Protein AF-A0AAF1BRA1-F1 (afdb_monomer_lite)

pLDDT: mean 81.3, std 16.3, range [33.69, 98.0]

Structure (mmCIF, N/CA/C/O backbone):
data_AF-A0AAF1BRA1-F1
#
_entry.id   AF-A0AAF1BRA1-F1
#
loop_
_atom_site.group_PDB
_atom_site.id
_atom_site.type_symbol
_atom_site.label_atom_id
_atom_site.label_alt_id
_atom_site.label_comp_id
_atom_site.label_asym_id
_atom_site.label_entity_id
_atom_site.label_seq_id
_atom_site.pdbx_PDB_ins_code
_atom_site.Cartn_x
_atom_site.Cartn_y
_atom_site.Cartn_z
_atom_site.occupancy
_atom_site.B_iso_or_equiv
_atom_site.auth_seq_id
_atom_site.auth_comp_id
_atom_site.auth_asym_id
_atom_site.auth_atom_id
_atom_site.pdbx_PDB_model_num
ATOM 1 N N . MET A 1 1 ? 48.906 48.657 -43.708 1.00 44.72 1 MET A N 1
ATOM 2 C CA . MET A 1 1 ? 48.209 47.573 -44.428 1.00 44.72 1 MET A CA 1
ATOM 3 C C . MET A 1 1 ? 46.817 47.464 -43.839 1.00 44.72 1 MET A C 1
ATOM 5 O O . MET A 1 1 ? 46.708 47.234 -42.643 1.00 44.72 1 MET A O 1
ATOM 9 N N . SER A 1 2 ? 45.781 47.770 -44.616 1.00 52.72 2 SER A N 1
ATOM 10 C CA . SER A 1 2 ? 44.389 47.720 -44.160 1.00 52.72 2 SER A CA 1
ATOM 11 C C . SER A 1 2 ? 43.929 46.268 -44.070 1.00 52.72 2 SER A C 1
ATOM 13 O O . SER A 1 2 ? 43.957 45.555 -45.072 1.00 52.72 2 SER A O 1
ATOM 15 N N . LEU A 1 3 ? 43.531 45.837 -42.875 1.00 51.16 3 LEU A N 1
ATOM 16 C CA . LEU A 1 3 ? 42.869 44.550 -42.678 1.00 51.16 3 LEU A CA 1
ATOM 17 C C . LEU A 1 3 ? 41.468 44.595 -43.319 1.00 51.16 3 LEU A C 1
ATOM 19 O O . LEU A 1 3 ? 40.818 45.643 -43.261 1.00 51.16 3 LEU A O 1
ATOM 23 N N . PRO A 1 4 ? 41.004 43.501 -43.942 1.00 64.88 4 PRO A N 1
ATOM 24 C CA . PRO A 1 4 ? 39.674 43.444 -44.537 1.00 64.88 4 PRO A CA 1
ATOM 25 C C . PRO A 1 4 ? 38.588 43.585 -43.463 1.00 64.88 4 PRO A C 1
ATOM 27 O O . PRO A 1 4 ? 38.656 42.965 -42.405 1.00 64.88 4 PRO A O 1
ATOM 30 N N . THR A 1 5 ? 37.581 44.410 -43.748 1.00 78.25 5 THR A N 1
ATOM 31 C CA . THR A 1 5 ? 36.466 44.747 -42.846 1.00 78.25 5 THR A CA 1
ATOM 32 C C . THR A 1 5 ? 35.315 43.744 -42.886 1.00 78.25 5 THR A C 1
ATOM 34 O O . THR A 1 5 ? 34.401 43.846 -42.073 1.00 78.25 5 THR A O 1
ATOM 37 N N . HIS A 1 6 ? 35.346 42.775 -43.804 1.00 70.00 6 HIS A N 1
ATOM 38 C CA . HIS A 1 6 ? 34.315 41.752 -43.925 1.00 70.00 6 HIS A CA 1
ATOM 39 C C . HIS A 1 6 ? 34.948 40.385 -44.176 1.00 70.00 6 HIS A C 1
ATOM 41 O O . HIS A 1 6 ? 35.683 40.196 -45.146 1.00 70.00 6 HIS A O 1
ATOM 47 N N . ILE A 1 7 ? 34.644 39.436 -43.296 1.00 69.94 7 ILE A N 1
ATOM 48 C CA . ILE A 1 7 ? 34.850 38.008 -43.531 1.00 69.94 7 ILE A CA 1
ATOM 49 C C . ILE A 1 7 ? 33.523 37.518 -44.119 1.00 69.94 7 ILE A C 1
ATOM 51 O O . ILE A 1 7 ? 32.470 37.763 -43.532 1.00 69.94 7 ILE A O 1
ATOM 55 N N . GLY A 1 8 ? 33.552 36.967 -45.332 1.00 71.62 8 GLY A N 1
ATOM 56 C CA . GLY A 1 8 ? 32.364 36.376 -45.952 1.00 71.62 8 GLY A CA 1
ATOM 57 C C . GLY A 1 8 ? 32.016 35.040 -45.302 1.00 71.62 8 GLY A C 1
ATOM 58 O O . GLY A 1 8 ? 32.886 34.406 -44.701 1.00 71.62 8 GLY A O 1
ATOM 59 N N . ASP A 1 9 ? 30.763 34.610 -45.442 1.00 64.88 9 ASP A N 1
ATOM 60 C CA . ASP A 1 9 ? 30.364 33.273 -45.007 1.00 64.88 9 ASP A CA 1
ATOM 61 C C . ASP A 1 9 ? 31.198 32.212 -45.740 1.00 64.88 9 ASP A C 1
ATOM 63 O O . ASP A 1 9 ? 31.480 32.358 -46.939 1.00 64.88 9 ASP A O 1
ATOM 67 N N . PRO A 1 10 ? 31.642 31.159 -45.034 1.00 61.50 10 PRO A N 1
ATOM 68 C CA . PRO A 1 10 ? 32.522 30.173 -45.622 1.00 61.50 10 PRO A CA 1
ATOM 69 C C . PRO A 1 10 ? 31.793 29.437 -46.749 1.00 61.50 10 PRO A C 1
ATOM 71 O O . PRO A 1 10 ? 30.644 29.012 -46.616 1.00 61.50 10 PRO A O 1
ATOM 74 N N . SER A 1 11 ? 32.475 29.310 -47.886 1.00 61.88 11 SER A N 1
ATOM 75 C CA . SER A 1 11 ? 31.944 28.619 -49.059 1.00 61.88 11 SER A CA 1
ATOM 76 C C . SER A 1 11 ? 31.527 27.189 -48.689 1.00 61.88 11 SER A C 1
ATOM 78 O O . SER A 1 11 ? 32.274 26.507 -47.986 1.00 61.88 11 SER A O 1
ATOM 80 N N . PRO A 1 12 ? 30.409 26.658 -49.221 1.00 57.53 12 PRO A N 1
ATOM 81 C CA . PRO A 1 12 ? 30.054 25.244 -49.059 1.00 57.53 12 PRO A CA 1
ATOM 82 C C . PRO A 1 12 ? 31.082 24.290 -49.698 1.00 57.53 12 PRO A C 1
ATOM 84 O O . PRO A 1 12 ? 30.939 23.072 -49.615 1.00 57.53 12 PRO A O 1
ATOM 87 N N . HIS A 1 13 ? 32.097 24.820 -50.385 1.00 51.00 13 HIS A N 1
ATOM 88 C CA . HIS A 1 13 ? 33.220 24.077 -50.959 1.00 51.00 13 HIS A CA 1
ATOM 89 C C . HIS A 1 13 ? 34.546 24.372 -50.243 1.00 51.00 13 HIS A C 1
ATOM 91 O O . HIS A 1 13 ? 35.602 23.955 -50.719 1.00 51.00 13 HIS A O 1
ATOM 97 N N . ASP A 1 14 ? 34.512 25.091 -49.118 1.00 59.94 14 ASP A N 1
ATOM 98 C CA . ASP A 1 14 ? 35.687 25.336 -48.296 1.00 59.94 14 ASP A CA 1
ATOM 99 C C . ASP A 1 14 ? 36.074 24.039 -47.556 1.00 59.94 14 ASP A C 1
ATOM 101 O O . ASP A 1 14 ? 35.307 23.521 -46.739 1.00 59.94 14 ASP A O 1
ATOM 105 N N . PRO A 1 15 ? 37.266 23.479 -47.830 1.00 53.41 15 PRO A N 1
ATOM 106 C CA . PRO A 1 15 ? 37.721 22.230 -47.232 1.00 53.41 15 PRO A CA 1
ATOM 107 C C . PRO A 1 15 ? 37.961 22.297 -45.713 1.00 53.41 15 PRO A C 1
ATOM 109 O O . PRO A 1 15 ? 38.339 21.275 -45.130 1.00 53.41 15 PRO A O 1
ATOM 112 N N . LEU A 1 16 ? 37.817 23.474 -45.095 1.00 50.91 16 LEU A N 1
ATOM 113 C CA . LEU A 1 16 ? 37.925 23.706 -43.653 1.00 50.91 16 LEU A CA 1
ATOM 114 C C . LEU A 1 16 ? 36.564 23.812 -42.946 1.00 50.91 16 LEU A C 1
ATOM 116 O O . LEU A 1 16 ? 36.527 23.860 -41.716 1.00 50.91 16 LEU A O 1
ATOM 120 N N . VAL A 1 17 ? 35.450 23.804 -43.684 1.00 53.03 17 VAL A N 1
ATOM 121 C CA . VAL A 1 17 ? 34.106 23.789 -43.097 1.00 53.03 17 VAL A CA 1
ATOM 122 C C . VAL A 1 17 ? 33.806 22.382 -42.597 1.00 53.03 17 VAL A C 1
ATOM 124 O O . VAL A 1 17 ? 33.600 21.447 -43.371 1.00 53.03 17 VAL A O 1
ATOM 127 N N . LEU A 1 18 ? 33.802 22.228 -41.272 1.00 56.88 18 LEU A N 1
ATOM 128 C CA . LEU A 1 18 ? 33.317 21.030 -40.596 1.00 56.88 18 LEU A CA 1
ATOM 129 C C . LEU A 1 18 ? 31.822 20.884 -40.898 1.00 56.88 18 LEU A C 1
ATOM 131 O O . LEU A 1 18 ? 30.984 21.556 -40.299 1.00 56.88 18 LEU A O 1
ATOM 135 N N . LEU A 1 19 ? 31.503 20.034 -41.872 1.00 57.28 19 LEU A N 1
ATOM 136 C CA . LEU A 1 19 ? 30.129 19.693 -42.219 1.00 57.28 19 LEU A CA 1
ATOM 137 C C . LEU A 1 19 ? 29.408 19.087 -40.999 1.00 57.28 19 LEU A C 1
ATOM 139 O O . LEU A 1 19 ? 30.037 18.358 -40.222 1.00 57.28 19 LEU A O 1
ATOM 143 N N . PRO A 1 20 ? 28.099 19.350 -40.832 1.00 55.94 20 PRO A N 1
ATOM 144 C CA . PRO A 1 20 ? 27.300 18.715 -39.791 1.00 55.94 20 PRO A CA 1
ATOM 145 C C . PRO A 1 20 ? 27.381 17.187 -39.914 1.00 55.94 20 PRO A C 1
ATOM 147 O O . PRO A 1 20 ? 27.326 16.630 -41.013 1.00 55.94 20 PRO A O 1
ATOM 150 N N . LEU A 1 21 ? 27.562 16.517 -38.773 1.00 56.53 21 LEU A N 1
ATOM 151 C CA . LEU A 1 21 ? 27.815 15.078 -38.714 1.00 56.53 21 LEU A CA 1
ATOM 152 C C . LEU A 1 21 ? 26.589 14.280 -39.205 1.00 56.53 21 LEU A C 1
ATOM 154 O O . LEU A 1 21 ? 25.461 14.594 -38.822 1.00 56.53 21 LEU A O 1
ATOM 158 N N . PRO A 1 22 ? 26.781 13.241 -40.037 1.00 57.88 22 PRO A N 1
ATOM 159 C CA . PRO A 1 22 ? 25.684 12.418 -40.538 1.00 57.88 22 PRO A CA 1
ATOM 160 C C . PRO A 1 22 ? 25.124 11.479 -39.457 1.00 57.88 22 PRO A C 1
ATOM 162 O O . PRO A 1 22 ? 25.871 10.912 -38.665 1.00 57.88 22 PRO A O 1
ATOM 165 N N . ALA A 1 23 ? 23.808 11.233 -39.492 1.00 60.50 23 ALA A N 1
ATOM 166 C CA . ALA A 1 23 ? 23.092 10.329 -38.575 1.00 60.50 23 ALA A CA 1
ATOM 167 C C . ALA A 1 23 ? 23.488 8.840 -38.695 1.00 60.50 23 ALA A C 1
ATOM 169 O O . ALA A 1 23 ? 23.097 8.013 -37.876 1.00 60.50 23 ALA A O 1
ATOM 170 N N . LYS A 1 24 ? 24.238 8.476 -39.740 1.00 67.25 24 LYS A N 1
ATOM 171 C CA . LYS A 1 24 ? 24.786 7.134 -39.960 1.00 67.25 24 LYS A CA 1
ATOM 172 C C . LYS A 1 24 ? 26.300 7.243 -40.019 1.00 67.25 24 LYS A C 1
ATOM 174 O O . LYS A 1 24 ? 26.810 8.177 -40.640 1.00 67.25 24 LYS A O 1
ATOM 179 N N . LEU A 1 25 ? 27.001 6.284 -39.405 1.00 70.69 25 LEU A N 1
ATOM 180 C CA . LEU A 1 25 ? 28.460 6.270 -39.450 1.00 70.69 25 LEU A CA 1
ATOM 181 C C . LEU A 1 25 ? 28.934 6.296 -40.913 1.00 70.69 25 LEU A C 1
ATOM 183 O O . LEU A 1 25 ? 28.429 5.520 -41.732 1.00 70.69 25 LEU A O 1
ATOM 187 N N . PRO A 1 26 ? 29.885 7.179 -41.255 1.00 77.62 26 PRO A N 1
ATOM 188 C CA . PRO A 1 26 ? 30.475 7.191 -42.583 1.00 77.62 26 PRO A CA 1
ATOM 189 C C . PRO A 1 26 ? 31.221 5.870 -42.845 1.00 77.62 26 PRO A C 1
ATOM 191 O O . PRO A 1 26 ? 31.664 5.208 -41.899 1.00 77.62 26 PRO A O 1
ATOM 194 N N . PRO A 1 27 ? 31.376 5.474 -44.121 1.00 80.31 27 PRO A N 1
ATOM 195 C CA . PRO A 1 27 ? 32.107 4.266 -44.475 1.00 80.31 27 PRO A CA 1
ATOM 196 C C . PRO A 1 27 ? 33.555 4.332 -43.976 1.00 80.31 27 PRO A C 1
ATOM 198 O O . PRO A 1 27 ? 34.170 5.398 -43.919 1.00 80.31 27 PRO A O 1
ATOM 201 N N . SER A 1 28 ? 34.099 3.168 -43.621 1.00 83.94 28 SER A N 1
ATOM 202 C CA . SER A 1 28 ? 35.473 3.056 -43.136 1.00 83.94 28 SER A CA 1
ATOM 203 C C . SER A 1 28 ? 36.478 3.546 -44.191 1.00 83.94 28 SER A C 1
ATOM 205 O O . SER A 1 28 ? 36.365 3.149 -45.352 1.00 83.94 28 SER A O 1
ATOM 207 N N . PRO A 1 29 ? 37.494 4.347 -43.813 1.00 83.31 29 PRO A N 1
ATOM 208 C C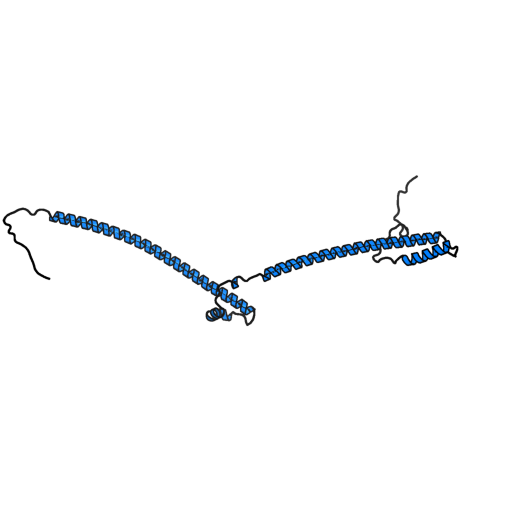A . PRO A 1 29 ? 38.571 4.755 -44.716 1.00 83.31 29 PRO A CA 1
ATOM 209 C C . PRO A 1 29 ? 39.640 3.664 -44.923 1.00 83.31 29 PRO A C 1
ATOM 211 O O . PRO A 1 29 ? 40.565 3.864 -45.705 1.00 83.31 29 PRO A O 1
ATOM 214 N N . LEU A 1 30 ? 39.540 2.509 -44.248 1.00 83.62 30 LEU A N 1
ATOM 215 C CA . LEU A 1 30 ? 40.496 1.395 -44.359 1.00 83.62 30 LEU A CA 1
ATOM 216 C C . LEU A 1 30 ? 40.790 0.911 -45.796 1.00 83.62 30 LEU A C 1
ATOM 218 O O . LEU A 1 30 ? 41.971 0.760 -46.106 1.00 83.62 30 LEU A O 1
ATOM 222 N N . PRO A 1 31 ? 39.801 0.690 -46.690 1.00 84.12 31 PRO A N 1
ATOM 223 C CA . PRO A 1 31 ? 40.090 0.287 -48.069 1.00 84.12 31 PRO A CA 1
ATOM 224 C C . PRO A 1 31 ? 40.902 1.349 -48.826 1.00 84.12 31 PRO A C 1
ATOM 226 O O . PRO A 1 31 ? 41.872 1.021 -49.497 1.00 84.12 31 PRO A O 1
ATOM 229 N N . GLN A 1 32 ? 40.586 2.632 -48.626 1.00 84.31 32 GLN A N 1
ATOM 230 C CA . GLN A 1 32 ? 41.311 3.742 -49.255 1.00 84.31 32 GLN A CA 1
ATOM 231 C C . GLN A 1 32 ? 42.747 3.867 -48.729 1.00 84.31 32 GLN A C 1
ATOM 233 O O . GLN A 1 32 ? 43.638 4.306 -49.449 1.00 84.31 32 GLN A O 1
ATOM 238 N N . LEU A 1 33 ? 42.980 3.484 -47.472 1.00 86.25 33 LEU A N 1
ATOM 239 C CA . LEU A 1 33 ? 44.306 3.485 -46.860 1.00 86.25 33 LEU A CA 1
ATOM 240 C C . LEU A 1 33 ? 45.194 2.374 -47.432 1.00 86.25 33 LEU A C 1
ATOM 242 O O . LEU A 1 33 ? 46.382 2.607 -47.635 1.00 86.25 33 LEU A O 1
ATOM 246 N N . HIS A 1 34 ? 44.621 1.203 -47.722 1.00 86.69 34 HIS A N 1
ATOM 247 C CA . HIS A 1 34 ? 45.323 0.098 -48.376 1.00 86.69 34 HIS A CA 1
ATOM 248 C C . HIS A 1 34 ? 45.719 0.444 -49.821 1.00 86.69 34 HIS A C 1
ATOM 250 O O . HIS A 1 34 ? 46.842 0.183 -50.246 1.00 86.69 34 HIS A O 1
ATOM 256 N N . ASP A 1 35 ? 44.827 1.092 -50.568 1.00 86.81 35 ASP A N 1
ATOM 257 C CA . ASP A 1 35 ? 45.133 1.537 -51.931 1.00 86.81 35 ASP A CA 1
ATOM 258 C C . ASP A 1 35 ? 46.197 2.644 -51.936 1.00 86.81 35 ASP A C 1
ATOM 260 O O . ASP A 1 35 ? 47.099 2.654 -52.775 1.00 86.81 35 ASP A O 1
ATOM 264 N N . LEU A 1 36 ? 46.137 3.550 -50.957 1.00 88.31 36 LEU A N 1
ATOM 265 C CA . LEU A 1 36 ? 47.114 4.621 -50.784 1.00 88.31 36 LEU A CA 1
ATOM 266 C C . LEU A 1 36 ? 48.489 4.093 -50.354 1.00 88.31 36 LEU A C 1
ATOM 268 O O . LEU A 1 36 ? 49.507 4.602 -50.822 1.00 88.31 36 LEU A O 1
ATOM 272 N N . SER A 1 37 ? 48.542 3.080 -49.484 1.00 89.50 37 SER A N 1
ATOM 273 C CA . SER A 1 37 ? 49.806 2.454 -49.085 1.00 89.50 37 SER A CA 1
ATOM 274 C C . SER A 1 37 ? 50.455 1.721 -50.258 1.00 89.50 37 SER A C 1
ATOM 276 O O . SER A 1 37 ? 51.656 1.885 -50.460 1.00 89.50 37 SER A O 1
ATOM 278 N N . ALA A 1 38 ? 49.667 1.018 -51.079 1.00 89.19 38 ALA A N 1
ATOM 279 C CA . ALA A 1 38 ? 50.136 0.383 -52.309 1.00 89.19 38 ALA A CA 1
ATOM 280 C C . ALA A 1 38 ? 50.696 1.410 -53.316 1.00 89.19 38 ALA A C 1
ATOM 282 O O . ALA A 1 38 ? 51.782 1.217 -53.868 1.00 89.19 38 ALA A O 1
ATOM 283 N N . GLN A 1 39 ? 50.006 2.541 -53.506 1.00 88.50 39 GLN A N 1
ATOM 284 C CA . GLN A 1 39 ? 50.457 3.633 -54.382 1.00 88.50 39 GLN A CA 1
ATOM 285 C C . GLN A 1 39 ? 51.730 4.321 -53.860 1.00 88.50 39 GLN A C 1
ATOM 287 O O . GLN A 1 39 ? 52.625 4.624 -54.647 1.00 88.50 39 GLN A O 1
ATOM 292 N N . LEU A 1 40 ? 51.857 4.513 -52.541 1.00 87.62 40 LEU A N 1
ATOM 293 C CA . LEU A 1 40 ? 53.086 5.004 -51.902 1.00 87.62 40 LEU A CA 1
ATOM 294 C C . LEU A 1 40 ? 54.261 4.047 -52.122 1.00 87.62 40 LEU A C 1
ATOM 296 O O . LEU A 1 40 ? 55.355 4.494 -52.463 1.00 87.62 40 LEU A O 1
ATOM 300 N N . THR A 1 41 ? 54.048 2.740 -51.948 1.00 91.25 41 THR A N 1
ATOM 301 C CA . THR A 1 41 ? 55.099 1.737 -52.165 1.00 91.25 41 THR A CA 1
ATOM 302 C C . THR A 1 41 ? 55.530 1.660 -53.626 1.00 91.25 41 THR A C 1
ATOM 304 O O . THR A 1 41 ? 56.728 1.583 -53.886 1.00 91.25 41 THR A O 1
ATOM 307 N N . ALA A 1 42 ? 54.594 1.771 -54.574 1.00 88.12 42 ALA A N 1
ATOM 308 C CA . ALA A 1 42 ? 54.899 1.822 -56.005 1.00 88.12 42 ALA A CA 1
ATOM 309 C C . ALA A 1 42 ? 55.715 3.078 -56.367 1.00 88.12 42 ALA A C 1
ATOM 311 O O . ALA A 1 42 ? 56.724 2.985 -57.064 1.00 88.12 42 ALA A O 1
ATOM 312 N N . HIS A 1 43 ? 55.349 4.240 -55.812 1.00 86.38 43 HIS A N 1
ATOM 313 C CA . HIS A 1 43 ? 56.083 5.493 -56.017 1.00 86.38 43 HIS A CA 1
ATOM 314 C C . HIS A 1 43 ? 57.499 5.456 -55.411 1.00 86.38 43 HIS A C 1
ATOM 316 O O . HIS A 1 43 ? 58.426 6.044 -55.964 1.00 86.38 43 HIS A O 1
ATOM 322 N N . LEU A 1 44 ? 57.690 4.776 -54.275 1.00 88.81 44 LEU A N 1
ATOM 323 C CA . LEU A 1 44 ? 59.009 4.568 -53.660 1.00 88.81 44 LEU A CA 1
ATOM 324 C C . LEU A 1 44 ? 59.864 3.545 -54.432 1.00 88.81 44 LEU A C 1
ATOM 326 O O . LEU A 1 44 ? 61.090 3.614 -54.376 1.00 88.81 44 LEU A O 1
ATOM 330 N N . GLY A 1 45 ? 59.228 2.617 -55.154 1.00 88.44 45 GLY A N 1
ATOM 331 C CA . GLY A 1 45 ? 59.868 1.598 -55.992 1.00 88.44 45 GLY A CA 1
ATOM 332 C C . GLY A 1 45 ? 60.193 2.033 -57.427 1.00 88.44 45 GLY A C 1
ATOM 333 O O . GLY A 1 45 ? 60.695 1.212 -58.189 1.00 88.44 45 GLY A O 1
ATOM 334 N N . ASN A 1 46 ? 59.936 3.296 -57.801 1.00 79.56 46 ASN A N 1
ATOM 335 C CA . ASN A 1 46 ? 60.013 3.817 -59.180 1.00 79.56 46 ASN A CA 1
ATOM 336 C C . ASN A 1 46 ? 59.098 3.088 -60.192 1.00 79.56 46 ASN A C 1
ATOM 338 O O . ASN A 1 46 ? 59.375 3.084 -61.393 1.00 79.56 46 ASN A O 1
ATOM 342 N N . GLU A 1 47 ? 58.007 2.480 -59.729 1.00 82.56 47 GLU A N 1
ATOM 343 C CA . GLU A 1 47 ? 56.942 1.961 -60.594 1.00 82.56 47 GLU A CA 1
ATOM 344 C C . GLU A 1 47 ? 56.014 3.101 -61.059 1.00 82.56 47 GLU A C 1
ATOM 346 O O . GLU A 1 47 ? 56.020 4.176 -60.451 1.00 82.56 47 GLU A O 1
ATOM 351 N N . PRO A 1 48 ? 55.217 2.927 -62.137 1.00 77.31 48 PRO A N 1
ATOM 352 C CA . PRO A 1 48 ? 54.275 3.955 -62.579 1.00 77.31 48 PRO A CA 1
ATOM 353 C C . PRO A 1 48 ? 53.233 4.239 -61.488 1.00 77.31 48 PRO A C 1
ATOM 355 O O . PRO A 1 48 ? 52.261 3.504 -61.317 1.00 77.31 48 PRO A O 1
ATOM 358 N N . ALA A 1 49 ? 53.447 5.326 -60.753 1.00 78.75 49 ALA A N 1
ATOM 359 C CA . ALA A 1 49 ? 52.628 5.764 -59.635 1.00 78.75 49 ALA A CA 1
ATOM 360 C C . ALA A 1 49 ? 52.097 7.188 -59.877 1.00 78.75 49 ALA A C 1
ATOM 362 O O . ALA A 1 49 ? 52.692 7.946 -60.645 1.00 78.75 49 ALA A O 1
ATOM 363 N N . PRO A 1 50 ? 50.972 7.566 -59.248 1.00 80.12 50 PRO A N 1
ATOM 364 C CA . PRO A 1 50 ? 50.436 8.919 -59.352 1.00 80.12 50 PRO A CA 1
ATOM 365 C C . PRO A 1 50 ? 51.380 9.952 -58.724 1.00 80.12 50 PRO A C 1
ATOM 367 O O . PRO A 1 50 ? 51.987 9.690 -57.688 1.00 80.12 50 PRO A O 1
ATOM 370 N N . ASP A 1 51 ? 51.447 11.147 -59.314 1.00 85.56 51 ASP A N 1
ATOM 371 C CA . ASP A 1 51 ? 52.309 12.238 -58.847 1.00 85.56 51 ASP A CA 1
ATOM 372 C C . ASP A 1 51 ? 52.092 12.579 -57.354 1.00 85.56 51 ASP A C 1
ATOM 374 O O . ASP A 1 51 ? 50.968 12.571 -56.839 1.00 85.56 51 ASP A O 1
ATOM 378 N N . LEU A 1 52 ? 53.161 12.991 -56.660 1.00 84.19 52 LEU A N 1
ATOM 379 C CA . LEU A 1 52 ? 53.150 13.449 -55.257 1.00 84.19 52 LEU A CA 1
ATOM 380 C C . LEU A 1 52 ? 51.978 14.383 -54.851 1.00 84.19 52 LEU A C 1
ATOM 382 O O . LEU A 1 52 ? 51.405 14.179 -53.773 1.00 84.19 52 LEU A O 1
ATOM 386 N N . PRO A 1 53 ? 51.570 15.406 -55.635 1.00 88.62 53 PRO A N 1
ATOM 387 C CA . PRO A 1 53 ? 50.394 16.221 -55.311 1.00 88.62 53 PRO A CA 1
ATOM 388 C C . PRO A 1 53 ? 49.085 15.418 -55.233 1.00 88.62 53 PRO A C 1
ATOM 390 O O . PRO A 1 53 ? 48.245 15.707 -54.381 1.00 88.62 53 PRO A O 1
ATOM 393 N N . VAL A 1 54 ? 48.911 14.389 -56.065 1.00 87.38 54 VAL A N 1
ATOM 394 C CA . VAL A 1 54 ? 47.728 13.514 -56.033 1.00 87.38 54 VAL A CA 1
ATOM 395 C C . VAL A 1 54 ? 47.754 12.650 -54.776 1.00 87.38 54 VAL A C 1
ATOM 397 O O . VAL A 1 54 ? 46.757 12.567 -54.059 1.00 87.38 54 VAL A O 1
ATOM 400 N N . LEU A 1 55 ? 48.914 12.085 -54.446 1.00 86.06 55 LEU A N 1
ATOM 401 C CA . LEU A 1 55 ? 49.101 11.248 -53.262 1.00 86.06 55 LEU A CA 1
ATOM 402 C C . LEU A 1 55 ? 48.847 12.027 -51.962 1.00 86.06 55 LEU A C 1
ATOM 404 O O . LEU A 1 55 ? 48.122 11.577 -51.077 1.00 86.06 55 LEU A O 1
ATOM 408 N N . THR A 1 56 ? 49.370 13.251 -51.869 1.00 87.25 56 THR A N 1
ATOM 409 C CA . THR A 1 56 ? 49.131 14.133 -50.715 1.00 87.25 56 THR A CA 1
ATOM 410 C C . THR A 1 56 ? 47.673 14.588 -50.612 1.00 87.25 56 THR A C 1
ATOM 412 O O . THR A 1 56 ? 47.154 14.720 -49.500 1.00 87.25 56 THR A O 1
ATOM 415 N N . ALA A 1 57 ? 46.973 14.783 -51.735 1.00 87.88 57 ALA A N 1
ATOM 416 C CA . ALA A 1 57 ? 45.536 15.052 -51.738 1.00 87.88 57 ALA A CA 1
ATOM 417 C C . ALA A 1 57 ? 44.730 13.845 -51.229 1.00 87.88 57 ALA A C 1
ATOM 419 O O . ALA A 1 57 ? 43.841 14.019 -50.390 1.00 87.88 57 ALA A O 1
ATOM 420 N N . GLN A 1 58 ? 45.078 12.626 -51.653 1.00 88.06 58 GLN A N 1
ATOM 421 C CA . GLN A 1 58 ? 44.450 11.402 -51.151 1.00 88.06 58 GLN A CA 1
ATOM 422 C C . GLN A 1 58 ? 44.726 11.192 -49.652 1.00 88.06 58 GLN A C 1
ATOM 424 O O . GLN A 1 58 ? 43.795 10.896 -48.910 1.00 88.06 58 GLN A O 1
ATOM 429 N N . MET A 1 59 ? 45.949 11.449 -49.165 1.00 87.31 59 MET A N 1
ATOM 430 C CA . MET A 1 59 ? 46.277 11.385 -47.728 1.00 87.31 59 MET A CA 1
ATOM 431 C C . MET A 1 59 ? 45.433 12.361 -46.899 1.00 87.31 59 MET A C 1
ATOM 433 O O . MET A 1 59 ? 44.961 12.034 -45.809 1.00 87.31 59 MET A O 1
ATOM 437 N N . ARG A 1 60 ? 45.219 13.581 -47.405 1.00 89.00 60 ARG A N 1
ATOM 438 C CA . ARG A 1 60 ? 44.354 14.570 -46.743 1.00 89.00 60 ARG A CA 1
ATOM 439 C C . ARG A 1 60 ? 42.894 14.130 -46.755 1.00 89.00 60 ARG A C 1
ATOM 441 O O . ARG A 1 60 ? 42.204 14.329 -45.760 1.00 89.00 60 ARG A O 1
ATOM 448 N N . SER A 1 61 ? 42.429 13.529 -47.849 1.00 87.12 61 SER A N 1
ATOM 449 C CA . SER A 1 61 ? 41.071 12.992 -47.964 1.00 87.12 61 SER A CA 1
ATOM 450 C C . SER A 1 61 ? 40.822 11.857 -46.965 1.00 87.12 61 SER A C 1
ATOM 452 O O . SER A 1 61 ? 39.870 11.935 -46.190 1.00 87.12 61 SER A O 1
ATOM 454 N N . THR A 1 62 ? 41.721 10.872 -46.884 1.00 87.31 62 THR A N 1
ATOM 455 C CA . THR A 1 62 ? 41.610 9.752 -45.933 1.00 87.31 62 THR A CA 1
ATOM 456 C C . THR A 1 62 ? 41.709 10.216 -44.480 1.00 87.31 62 THR A C 1
ATOM 458 O O . THR A 1 62 ? 40.950 9.748 -43.633 1.00 87.31 62 THR A O 1
ATOM 461 N N . THR A 1 63 ? 42.575 11.192 -44.188 1.00 88.56 63 THR A N 1
ATOM 462 C CA . THR A 1 63 ? 42.680 11.803 -42.850 1.00 88.56 63 THR A CA 1
ATOM 463 C C . THR A 1 63 ? 41.402 12.549 -42.459 1.00 88.56 63 THR A C 1
ATOM 465 O O . THR A 1 63 ? 40.961 12.471 -41.316 1.00 88.56 63 THR A O 1
ATOM 468 N N . ARG A 1 64 ? 40.758 13.254 -43.396 1.00 86.25 64 ARG A N 1
ATOM 469 C CA . ARG A 1 64 ? 39.456 13.885 -43.130 1.00 86.25 64 ARG A CA 1
ATOM 470 C C . ARG A 1 64 ? 38.373 12.840 -42.911 1.00 86.25 64 ARG A C 1
ATOM 472 O O . ARG A 1 64 ? 37.615 12.956 -41.956 1.00 86.25 64 ARG A O 1
ATOM 479 N N . ALA A 1 65 ? 38.325 11.803 -43.744 1.00 85.56 65 ALA A N 1
ATOM 480 C CA . ALA A 1 65 ? 37.358 10.720 -43.601 1.00 85.56 65 ALA A CA 1
ATOM 481 C C . ALA A 1 65 ? 37.484 10.012 -42.239 1.00 85.56 65 ALA A C 1
ATOM 483 O O . ALA A 1 65 ? 36.472 9.750 -41.590 1.00 85.56 65 ALA A O 1
ATOM 484 N N . SER A 1 66 ? 38.709 9.773 -41.754 1.00 86.44 66 SER A N 1
ATOM 485 C CA . SER A 1 66 ? 38.936 9.176 -40.431 1.00 86.44 66 SER A CA 1
ATOM 486 C C . SER A 1 66 ? 38.523 10.099 -39.283 1.00 86.44 66 SER A C 1
ATOM 488 O O . SER A 1 66 ? 37.907 9.635 -38.325 1.00 86.44 66 SER A O 1
ATOM 490 N N . GLN A 1 67 ? 38.788 11.405 -39.387 1.00 86.94 67 GLN A N 1
ATOM 491 C CA . GLN A 1 67 ? 38.347 12.392 -38.396 1.00 86.94 67 GLN A CA 1
ATOM 492 C C . GLN A 1 67 ? 36.820 12.515 -38.347 1.00 86.94 67 GLN A C 1
ATOM 494 O O . GLN A 1 67 ? 36.246 12.552 -37.260 1.00 86.94 67 GLN A O 1
ATOM 499 N N . VAL A 1 68 ? 36.153 12.525 -39.505 1.00 86.56 68 VAL A N 1
ATOM 500 C CA . VAL A 1 68 ? 34.685 12.554 -39.589 1.00 86.56 68 VAL A CA 1
ATOM 501 C C . VAL A 1 68 ? 34.089 11.287 -38.974 1.00 86.56 68 VAL A C 1
ATOM 503 O O . VAL A 1 68 ? 33.156 11.388 -38.180 1.00 86.56 68 VAL A O 1
ATOM 506 N N . LEU A 1 69 ? 34.656 10.109 -39.260 1.00 86.50 69 LEU A N 1
ATOM 507 C CA . LEU A 1 69 ? 34.233 8.849 -38.643 1.00 86.50 69 LEU A CA 1
ATOM 508 C C . LEU A 1 69 ? 34.403 8.886 -37.127 1.00 86.50 69 LEU A C 1
ATOM 510 O O . LEU A 1 69 ? 33.467 8.562 -36.404 1.00 86.50 69 LEU A O 1
ATOM 514 N N . LEU A 1 70 ? 35.566 9.309 -36.635 1.00 86.12 70 LEU A N 1
ATOM 515 C CA . LEU A 1 70 ? 35.851 9.372 -35.205 1.00 86.12 70 LEU A CA 1
ATOM 516 C C . LEU A 1 70 ? 34.909 10.337 -34.477 1.00 86.12 70 LEU A C 1
ATOM 518 O O . LEU A 1 70 ? 34.416 10.009 -33.399 1.00 86.12 70 LEU A O 1
ATOM 522 N N . ASN A 1 71 ? 34.616 11.496 -35.065 1.00 86.31 71 ASN A N 1
ATOM 523 C CA . ASN A 1 71 ? 33.668 12.450 -34.494 1.00 86.31 71 ASN A CA 1
ATOM 524 C C . ASN A 1 71 ? 32.234 11.899 -34.500 1.00 86.31 71 ASN A C 1
ATOM 526 O O . ASN A 1 71 ? 31.545 12.013 -33.490 1.00 86.31 71 ASN A O 1
ATOM 530 N N . ALA A 1 72 ? 31.812 11.239 -35.583 1.00 84.44 72 ALA A N 1
ATOM 531 C CA . ALA A 1 72 ? 30.506 10.584 -35.659 1.00 84.44 72 ALA A CA 1
ATOM 532 C C . ALA A 1 72 ? 30.381 9.428 -34.653 1.00 84.44 72 ALA A C 1
ATOM 534 O O . ALA A 1 72 ? 29.357 9.289 -33.993 1.00 84.44 72 ALA A O 1
ATOM 535 N N . ALA A 1 73 ? 31.436 8.628 -34.478 1.00 82.44 73 ALA A N 1
ATOM 536 C CA . ALA A 1 73 ? 31.471 7.549 -33.497 1.00 82.44 73 ALA A CA 1
ATOM 537 C C . ALA A 1 73 ? 31.423 8.081 -32.057 1.00 82.44 73 ALA A C 1
ATOM 539 O O . ALA A 1 73 ? 30.730 7.509 -31.220 1.00 82.44 73 ALA A O 1
ATOM 540 N N . ARG A 1 74 ? 32.115 9.193 -31.767 1.00 86.81 74 ARG A N 1
ATOM 541 C CA . ARG A 1 74 ? 32.033 9.867 -30.462 1.00 86.81 74 ARG A CA 1
ATOM 542 C C . ARG A 1 74 ? 30.625 10.378 -30.180 1.00 86.81 74 ARG A C 1
ATOM 544 O O . ARG A 1 74 ? 30.123 10.101 -29.100 1.00 86.81 74 ARG A O 1
ATOM 551 N N . ALA A 1 75 ? 30.003 11.058 -31.143 1.00 86.69 75 ALA A N 1
ATOM 552 C CA . ALA A 1 75 ? 28.631 11.544 -31.015 1.00 86.69 75 ALA A CA 1
ATOM 553 C C . ALA A 1 75 ? 27.635 10.386 -30.817 1.00 86.69 75 ALA A C 1
ATOM 555 O O . ALA A 1 75 ? 26.849 10.390 -29.878 1.00 86.69 75 ALA A O 1
ATOM 556 N N . GLY A 1 76 ? 27.744 9.323 -31.619 1.00 84.94 76 GLY A N 1
ATOM 557 C CA . GLY A 1 76 ? 26.891 8.143 -31.464 1.00 84.94 76 GLY A CA 1
ATOM 558 C C . GLY A 1 76 ? 27.071 7.445 -30.113 1.00 84.94 76 GLY A C 1
ATOM 559 O O . GLY A 1 76 ? 26.096 7.003 -29.512 1.00 84.94 76 GLY A O 1
ATOM 560 N N . ALA A 1 77 ? 28.301 7.377 -29.595 1.00 86.19 77 ALA A N 1
ATOM 561 C CA . ALA A 1 77 ? 28.561 6.822 -28.269 1.00 86.19 77 ALA A CA 1
ATOM 562 C C . ALA A 1 77 ? 27.992 7.701 -27.144 1.00 86.19 77 ALA A C 1
ATOM 564 O O . ALA A 1 77 ? 27.486 7.166 -26.158 1.00 86.19 77 ALA A O 1
ATOM 565 N N . THR A 1 78 ? 28.054 9.031 -27.273 1.00 88.06 78 THR A N 1
ATOM 566 C CA . THR A 1 78 ? 27.442 9.942 -26.296 1.00 88.06 78 THR A CA 1
ATOM 567 C C . THR A 1 78 ? 25.922 9.856 -26.316 1.00 88.06 78 THR A C 1
ATOM 569 O O . THR A 1 78 ? 25.324 9.792 -25.247 1.00 88.06 78 THR A O 1
ATOM 572 N N . ASP A 1 79 ? 25.309 9.763 -27.496 1.00 87.94 79 ASP A N 1
ATOM 573 C CA . ASP A 1 79 ? 23.854 9.652 -27.641 1.00 87.94 79 ASP A CA 1
ATOM 574 C C . ASP A 1 79 ? 23.343 8.311 -27.100 1.00 87.94 79 ASP A C 1
ATOM 576 O O . ASP A 1 79 ? 22.370 8.264 -26.351 1.00 87.94 79 ASP A O 1
ATOM 580 N N . ALA A 1 80 ? 24.045 7.214 -27.404 1.00 85.19 80 ALA A N 1
ATOM 581 C CA . ALA A 1 80 ? 23.719 5.898 -26.861 1.00 85.19 80 ALA A CA 1
ATOM 582 C C . ALA A 1 80 ? 23.842 5.862 -25.331 1.00 85.19 80 ALA A C 1
ATOM 584 O O . ALA A 1 80 ? 23.022 5.236 -24.661 1.00 85.19 80 ALA A O 1
ATOM 585 N N . ARG A 1 81 ? 24.843 6.551 -24.768 1.00 90.81 81 ARG A N 1
ATOM 586 C CA . ARG A 1 81 ? 24.996 6.676 -23.316 1.00 90.81 81 ARG A CA 1
ATOM 587 C C . ARG A 1 81 ? 23.861 7.490 -22.700 1.00 90.81 81 ARG A C 1
ATOM 589 O O . ARG A 1 81 ? 23.305 7.051 -21.705 1.00 90.81 81 ARG A O 1
ATOM 596 N N . ALA A 1 82 ? 23.488 8.612 -23.311 1.00 93.56 82 ALA A N 1
ATOM 597 C CA . ALA A 1 82 ? 22.364 9.418 -22.846 1.00 93.56 82 ALA A CA 1
ATOM 598 C C . ALA A 1 82 ? 21.048 8.621 -22.859 1.00 93.56 82 ALA A C 1
ATOM 600 O O . ALA A 1 82 ? 20.309 8.653 -21.880 1.00 93.56 82 ALA A O 1
ATOM 601 N N . GLY A 1 83 ? 20.794 7.842 -23.917 1.00 93.19 83 GLY A N 1
ATOM 602 C CA . GLY A 1 83 ? 19.618 6.970 -23.989 1.00 93.19 83 GLY A CA 1
ATOM 603 C C . GLY A 1 83 ? 19.631 5.837 -22.955 1.00 93.19 83 GLY A C 1
ATOM 604 O O . GLY A 1 83 ? 18.587 5.491 -22.407 1.00 93.19 83 GLY A O 1
ATOM 605 N N . LEU A 1 84 ? 20.805 5.275 -22.648 1.00 94.62 84 LEU A N 1
ATOM 606 C CA . LEU A 1 84 ? 20.954 4.286 -21.576 1.00 94.62 84 LEU A CA 1
ATOM 607 C C . LEU A 1 84 ? 20.679 4.905 -20.198 1.00 94.62 84 LEU A C 1
ATOM 609 O O . LEU A 1 84 ? 19.968 4.302 -19.399 1.00 94.62 84 LEU A O 1
ATOM 613 N N . ASP A 1 85 ? 21.208 6.100 -19.940 1.00 96.50 85 ASP A N 1
ATOM 614 C CA . ASP A 1 85 ? 20.996 6.817 -18.681 1.00 96.50 85 ASP A CA 1
ATOM 615 C C . ASP A 1 85 ? 19.504 7.166 -18.492 1.00 96.50 85 ASP A C 1
ATOM 617 O O . ASP A 1 85 ? 18.960 6.993 -17.402 1.00 96.50 85 ASP A O 1
ATOM 621 N N . GLU A 1 86 ? 18.808 7.583 -19.555 1.00 97.12 86 GLU A N 1
ATOM 622 C CA . GLU A 1 86 ? 17.360 7.836 -19.531 1.00 97.12 86 GLU A CA 1
ATOM 623 C C . GLU A 1 86 ? 16.557 6.560 -19.227 1.00 97.12 86 GLU A C 1
ATOM 625 O O . GLU A 1 86 ? 15.665 6.569 -18.373 1.00 97.12 86 GLU A O 1
ATOM 630 N N . ALA A 1 87 ? 16.903 5.443 -19.872 1.00 95.81 87 ALA A N 1
ATOM 631 C CA . ALA A 1 87 ? 16.260 4.156 -19.623 1.00 95.81 87 ALA A CA 1
ATOM 632 C C . ALA A 1 87 ? 16.505 3.640 -18.193 1.00 95.81 87 ALA A C 1
ATOM 634 O O . ALA A 1 87 ? 15.592 3.086 -17.581 1.00 95.81 87 ALA A O 1
ATOM 635 N N . ASP A 1 88 ? 17.706 3.837 -17.641 1.00 97.38 88 ASP A N 1
ATOM 636 C CA . ASP A 1 88 ? 18.032 3.467 -16.258 1.00 97.38 88 ASP A CA 1
ATOM 637 C C . ASP A 1 88 ? 17.239 4.310 -15.248 1.00 97.38 88 ASP A C 1
ATOM 639 O O . ASP A 1 88 ? 16.696 3.780 -14.278 1.00 97.38 88 ASP A O 1
ATOM 643 N N . VAL A 1 89 ? 17.081 5.615 -15.497 1.00 97.69 89 VAL A N 1
ATOM 644 C CA . VAL A 1 89 ? 16.215 6.474 -14.673 1.00 97.69 89 VAL A CA 1
ATOM 645 C C . VAL A 1 89 ? 14.770 5.975 -14.703 1.00 97.69 89 VAL A C 1
ATOM 647 O O . VAL A 1 89 ? 14.175 5.794 -13.640 1.00 97.69 89 VAL A O 1
ATOM 650 N N . ALA A 1 90 ? 14.225 5.688 -15.888 1.00 97.06 90 ALA A N 1
ATOM 651 C CA . ALA A 1 90 ? 12.867 5.165 -16.021 1.00 97.06 90 ALA A CA 1
ATOM 652 C C . ALA A 1 90 ? 12.691 3.817 -15.298 1.00 97.06 90 ALA A C 1
ATOM 654 O O . ALA A 1 90 ? 11.699 3.613 -14.596 1.00 97.06 90 ALA A O 1
ATOM 655 N N . LEU A 1 91 ? 13.673 2.916 -15.408 1.00 97.81 91 LEU A N 1
ATOM 656 C CA . LEU A 1 91 ? 13.662 1.630 -14.713 1.00 97.81 91 LEU A CA 1
ATOM 657 C C . LEU A 1 91 ? 13.618 1.813 -13.193 1.00 97.81 91 LEU A C 1
ATOM 659 O O . LEU A 1 91 ? 12.812 1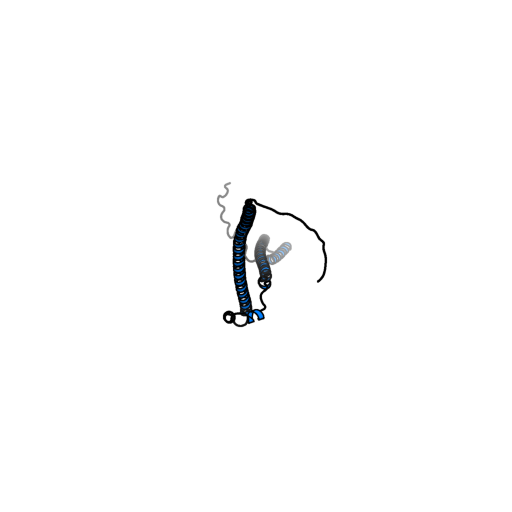.168 -12.525 1.00 97.81 91 LEU A O 1
ATOM 663 N N . ARG A 1 92 ? 14.443 2.708 -12.641 1.00 97.19 92 ARG A N 1
ATOM 664 C CA . ARG A 1 92 ? 14.465 2.994 -11.198 1.00 97.19 92 ARG A CA 1
ATOM 665 C C . ARG A 1 92 ? 13.134 3.551 -10.704 1.00 97.19 92 ARG A C 1
ATOM 667 O O . ARG A 1 92 ? 12.686 3.156 -9.632 1.00 97.19 92 ARG A O 1
ATOM 674 N N . THR A 1 93 ? 12.486 4.419 -11.480 1.00 97.50 93 THR A N 1
ATOM 675 C CA . THR A 1 93 ? 11.145 4.925 -11.153 1.00 97.50 93 THR A CA 1
ATOM 676 C C . THR A 1 93 ? 10.131 3.786 -11.073 1.00 97.50 93 THR A C 1
ATOM 678 O O . THR A 1 93 ? 9.429 3.671 -10.072 1.00 97.50 93 THR A O 1
ATOM 681 N N . VAL A 1 94 ? 10.105 2.895 -12.067 1.00 97.88 94 VAL A N 1
ATOM 682 C CA . VAL A 1 94 ? 9.186 1.744 -12.073 1.00 97.88 94 VAL A CA 1
ATOM 683 C C . VAL A 1 94 ? 9.483 0.779 -10.925 1.00 97.88 94 VAL A C 1
ATOM 685 O O . VAL A 1 94 ? 8.560 0.269 -10.297 1.00 97.88 94 VAL A O 1
ATOM 688 N N . MET A 1 95 ? 10.758 0.529 -10.619 1.00 96.81 95 MET A N 1
ATOM 689 C CA . MET A 1 95 ? 11.140 -0.322 -9.489 1.00 96.81 95 MET A CA 1
ATOM 690 C C . MET A 1 95 ? 10.665 0.252 -8.155 1.00 96.81 95 MET A C 1
ATOM 692 O O . MET A 1 95 ? 10.124 -0.493 -7.343 1.00 96.81 95 MET A O 1
ATOM 696 N N . TYR A 1 96 ? 10.809 1.564 -7.959 1.00 98.00 96 TYR A N 1
ATOM 697 C CA . TYR A 1 96 ? 10.311 2.243 -6.767 1.00 98.00 96 TYR A CA 1
ATOM 698 C C . TYR A 1 96 ? 8.786 2.126 -6.635 1.00 98.00 96 TYR A C 1
ATOM 700 O O . TYR A 1 96 ? 8.276 1.792 -5.567 1.00 98.00 96 TYR A O 1
ATOM 708 N N . GLU A 1 97 ? 8.046 2.351 -7.723 1.00 97.88 97 GLU A N 1
ATOM 709 C CA . GLU A 1 97 ? 6.588 2.189 -7.724 1.00 97.88 97 GLU A CA 1
ATOM 710 C C . GLU A 1 97 ? 6.175 0.746 -7.423 1.00 97.88 97 GLU A C 1
ATOM 712 O O . GLU A 1 97 ? 5.255 0.507 -6.644 1.00 97.88 97 GLU A O 1
ATOM 717 N N . LEU A 1 98 ? 6.883 -0.226 -7.994 1.00 96.94 98 LEU A N 1
ATOM 718 C CA . LEU A 1 98 ? 6.640 -1.643 -7.762 1.00 96.94 98 LEU A CA 1
ATOM 719 C C . LEU A 1 98 ? 6.896 -2.035 -6.301 1.00 96.94 98 LEU A C 1
ATOM 721 O O . LEU A 1 98 ? 6.098 -2.775 -5.726 1.00 96.94 98 LEU A O 1
ATOM 725 N N . GLU A 1 99 ? 7.985 -1.562 -5.696 1.00 97.31 99 GLU A N 1
ATOM 726 C CA . GLU A 1 99 ? 8.276 -1.790 -4.276 1.00 97.31 99 GLU A CA 1
ATOM 727 C C . GLU A 1 99 ? 7.192 -1.180 -3.393 1.00 97.31 99 GLU A C 1
ATOM 729 O O . GLU A 1 99 ? 6.637 -1.876 -2.545 1.00 97.31 99 GLU A O 1
ATOM 734 N N . ARG A 1 100 ? 6.796 0.064 -3.670 1.00 97.00 100 ARG A N 1
ATOM 735 C CA . ARG A 1 100 ? 5.707 0.730 -2.955 1.00 97.00 100 ARG A CA 1
ATOM 736 C C . ARG A 1 100 ? 4.392 -0.047 -3.046 1.00 97.00 100 ARG A C 1
ATOM 738 O O . ARG A 1 100 ? 3.738 -0.258 -2.031 1.00 97.00 100 ARG A O 1
ATOM 745 N N . VAL A 1 101 ? 4.005 -0.506 -4.237 1.00 97.25 101 VAL A N 1
ATOM 746 C CA . VAL A 1 101 ? 2.782 -1.309 -4.406 1.00 97.25 101 VAL A CA 1
ATOM 747 C C . VAL A 1 101 ? 2.884 -2.622 -3.632 1.00 97.25 101 VAL A C 1
ATOM 749 O O . VAL A 1 101 ? 1.906 -3.047 -3.027 1.00 97.25 101 VAL A O 1
ATOM 752 N N . ARG A 1 102 ? 4.056 -3.265 -3.593 1.00 96.38 102 ARG A N 1
ATOM 753 C CA . ARG A 1 102 ? 4.256 -4.477 -2.782 1.00 96.38 102 ARG A CA 1
ATOM 754 C C . ARG A 1 102 ? 4.119 -4.206 -1.288 1.00 96.38 102 ARG A C 1
ATOM 756 O O . ARG A 1 102 ? 3.527 -5.028 -0.594 1.00 96.38 102 ARG A O 1
ATOM 763 N N . GLU A 1 103 ? 4.647 -3.088 -0.803 1.00 95.88 103 GLU A N 1
ATOM 764 C CA . GLU A 1 103 ? 4.488 -2.670 0.592 1.00 95.88 103 GLU A CA 1
ATOM 765 C C . GLU A 1 103 ? 3.018 -2.398 0.928 1.00 95.88 103 GLU A C 1
ATOM 767 O O . GLU A 1 103 ? 2.517 -2.914 1.926 1.00 95.88 103 GLU A O 1
ATOM 772 N N . GLU A 1 104 ? 2.302 -1.662 0.075 1.00 95.19 104 GLU A N 1
ATOM 773 C CA . GLU A 1 104 ? 0.866 -1.403 0.236 1.00 95.19 104 GLU A CA 1
ATOM 774 C C . GLU A 1 104 ? 0.055 -2.713 0.189 1.00 95.19 104 GLU A C 1
ATOM 776 O O . GLU A 1 104 ? -0.800 -2.944 1.042 1.00 95.19 104 GLU A O 1
ATOM 781 N N . MET A 1 105 ? 0.369 -3.634 -0.728 1.00 94.12 105 MET A N 1
ATOM 782 C CA . MET A 1 105 ? -0.260 -4.960 -0.776 1.00 94.12 105 MET A CA 1
ATOM 783 C C . MET A 1 105 ? 0.007 -5.773 0.493 1.00 94.12 105 MET A C 1
ATOM 785 O O . MET A 1 105 ? -0.905 -6.427 0.990 1.00 94.12 105 MET A O 1
ATOM 789 N N . ALA A 1 106 ? 1.228 -5.741 1.032 1.00 93.69 106 ALA A N 1
ATOM 790 C CA . ALA A 1 106 ? 1.553 -6.425 2.280 1.00 93.69 106 ALA A CA 1
ATOM 791 C C . ALA A 1 106 ? 0.756 -5.846 3.459 1.00 93.69 106 ALA A C 1
ATOM 793 O O . ALA A 1 106 ? 0.248 -6.608 4.279 1.00 93.69 106 ALA A O 1
ATOM 794 N N . GLN A 1 107 ? 0.578 -4.522 3.505 1.00 91.50 107 GLN A N 1
ATOM 795 C CA . GLN A 1 107 ? -0.279 -3.865 4.495 1.00 91.50 107 GLN A CA 1
ATOM 796 C C . GLN A 1 107 ? -1.740 -4.305 4.350 1.00 91.50 107 GLN A C 1
ATOM 798 O O . GLN A 1 107 ? -2.364 -4.683 5.341 1.00 91.50 107 GLN A O 1
ATOM 803 N N . CYS A 1 108 ? -2.274 -4.340 3.126 1.00 89.88 108 CYS A N 1
ATOM 804 C CA . CYS A 1 108 ? -3.633 -4.816 2.870 1.00 89.88 108 CYS A CA 1
ATOM 805 C C . CYS A 1 108 ? -3.822 -6.300 3.215 1.00 89.88 108 CYS A C 1
ATOM 807 O O . CYS A 1 108 ? -4.879 -6.670 3.708 1.00 89.88 108 CYS A O 1
ATOM 809 N N . LEU A 1 109 ? -2.817 -7.150 2.987 1.00 88.25 109 LEU A N 1
ATOM 810 C CA . LEU A 1 109 ? -2.865 -8.569 3.361 1.00 88.25 109 LEU A CA 1
ATOM 811 C C . LEU A 1 109 ? -2.754 -8.785 4.872 1.00 88.25 109 LEU A C 1
ATOM 813 O O . LEU A 1 109 ? -3.282 -9.764 5.384 1.00 88.25 109 LEU A O 1
ATOM 817 N N . SER A 1 110 ? -2.077 -7.880 5.580 1.00 84.88 110 SER A N 1
ATOM 818 C CA . SER A 1 110 ? -2.023 -7.883 7.045 1.00 84.88 110 SER A CA 1
ATOM 819 C C . SER A 1 110 ? -3.281 -7.316 7.707 1.00 84.88 110 SER A C 1
ATOM 821 O O . SER A 1 110 ? -3.330 -7.228 8.931 1.00 84.88 110 SER A O 1
ATOM 823 N N . TYR A 1 111 ? -4.280 -6.899 6.921 1.00 84.38 111 TYR A N 1
ATOM 824 C CA . TYR A 1 111 ? -5.561 -6.471 7.461 1.00 84.38 111 TYR A CA 1
ATOM 825 C C . TYR A 1 111 ? -6.272 -7.670 8.087 1.00 84.38 111 TYR A C 1
ATOM 827 O O . TYR A 1 111 ? -6.874 -8.488 7.396 1.00 84.38 111 TYR A O 1
ATOM 835 N N . GLU A 1 112 ? -6.185 -7.758 9.408 1.00 80.12 112 GLU A N 1
ATOM 836 C CA . GLU A 1 112 ? -6.981 -8.673 10.211 1.00 80.12 112 GLU A CA 1
ATOM 837 C C . GLU A 1 112 ? -8.317 -7.986 10.525 1.00 80.12 112 GLU A C 1
ATOM 839 O O . GLU A 1 112 ? -8.336 -6.916 11.153 1.00 80.12 112 GLU A O 1
ATOM 844 N N . PRO A 1 113 ? -9.448 -8.531 10.055 1.00 79.31 113 PRO A N 1
ATOM 845 C CA . PRO A 1 113 ? -10.736 -7.931 10.325 1.00 79.31 113 PRO A CA 1
ATOM 846 C C . PRO A 1 113 ? -11.044 -8.015 11.821 1.00 79.31 113 PRO A C 1
ATOM 848 O O . PRO A 1 113 ? -11.138 -9.091 12.400 1.00 79.31 113 PRO A O 1
ATOM 851 N N . MET A 1 114 ? -11.263 -6.865 12.460 1.00 79.69 114 MET A N 1
ATOM 852 C CA . MET A 1 114 ? -11.472 -6.791 13.912 1.00 79.69 114 MET A CA 1
ATOM 853 C C . MET A 1 114 ? -12.664 -7.635 14.404 1.00 79.69 114 MET A C 1
ATOM 855 O O . MET A 1 114 ? -12.687 -8.038 15.566 1.00 79.69 114 MET A O 1
ATOM 859 N N . TYR A 1 115 ? -13.634 -7.933 13.530 1.00 78.12 115 TYR A N 1
ATOM 860 C CA . TYR A 1 115 ? -14.772 -8.791 13.862 1.00 78.12 115 TYR A CA 1
ATOM 861 C C . TYR A 1 115 ? -14.384 -10.249 14.129 1.00 78.12 115 TYR A C 1
ATOM 863 O O . TYR A 1 115 ? -15.111 -10.921 14.848 1.00 78.12 115 TYR A O 1
ATOM 871 N N . GLU A 1 116 ? -13.248 -10.737 13.617 1.00 78.44 116 GLU A N 1
ATOM 872 C CA . GLU A 1 116 ? -12.766 -12.100 13.901 1.00 78.44 116 GLU A CA 1
ATOM 873 C C . GLU A 1 116 ? -12.352 -12.266 15.370 1.00 78.44 116 GLU A C 1
ATOM 875 O O . GLU A 1 116 ? -12.367 -13.370 15.904 1.00 78.44 116 GLU A O 1
ATOM 880 N N . SER A 1 117 ? -12.027 -11.157 16.043 1.00 81.88 117 SER A N 1
ATOM 881 C CA . SER A 1 117 ? -11.691 -11.136 17.469 1.00 81.88 117 SER A CA 1
ATOM 882 C C . SER A 1 117 ? -12.900 -10.970 18.399 1.00 81.88 117 SER A C 1
ATOM 884 O O . SER A 1 117 ? -12.752 -11.086 19.617 1.00 81.88 117 SER A O 1
ATOM 886 N N . LEU A 1 118 ? -14.080 -10.653 17.853 1.00 81.94 118 LEU A N 1
ATOM 887 C CA . LEU A 1 118 ? -15.290 -10.427 18.642 1.00 81.94 118 LEU A CA 1
ATOM 888 C C . LEU A 1 118 ? -15.937 -11.763 19.023 1.00 81.94 118 LEU A C 1
ATOM 890 O O . LEU A 1 118 ? -16.012 -12.686 18.218 1.00 81.94 118 LEU A O 1
ATOM 894 N N . ASP A 1 119 ? -16.442 -11.834 20.253 1.00 82.94 119 ASP A N 1
ATOM 895 C CA . ASP A 1 119 ? -17.231 -12.966 20.742 1.00 82.94 119 ASP A CA 1
ATOM 896 C C . ASP A 1 119 ? -18.647 -12.867 20.155 1.00 82.94 119 ASP A C 1
ATOM 898 O O . ASP A 1 119 ? -19.526 -12.212 20.717 1.00 82.94 119 ASP A O 1
ATOM 902 N N . ILE A 1 120 ? -18.818 -13.409 18.949 1.00 83.81 120 ILE A N 1
ATOM 903 C CA . ILE A 1 120 ? -20.077 -13.428 18.195 1.00 83.81 120 ILE A CA 1
ATOM 904 C C . ILE A 1 120 ? -20.666 -14.841 18.309 1.00 83.81 120 ILE A C 1
ATOM 906 O O . ILE A 1 120 ? -19.911 -15.813 18.225 1.00 83.81 120 ILE A O 1
ATOM 910 N N . PRO A 1 121 ? -21.993 -14.999 18.460 1.00 82.50 121 PRO A N 1
ATOM 911 C CA . PRO A 1 121 ? -22.632 -16.306 18.465 1.00 82.50 121 PRO A CA 1
ATOM 912 C C . PRO A 1 121 ? -22.329 -17.095 17.190 1.00 82.50 121 PRO A C 1
ATOM 914 O O . PRO A 1 121 ? -22.317 -16.553 16.078 1.00 82.50 121 PRO A O 1
ATOM 917 N N . ASP A 1 122 ? -22.145 -18.403 17.377 1.00 86.56 122 ASP A N 1
ATOM 918 C CA . ASP A 1 122 ? -21.918 -19.353 16.293 1.00 86.56 122 ASP A CA 1
ATOM 919 C C . ASP A 1 122 ? -22.996 -19.247 15.208 1.00 86.56 122 ASP A C 1
ATOM 921 O O . ASP A 1 122 ? -24.161 -18.923 15.464 1.00 86.56 122 ASP A O 1
ATOM 925 N N . GLU A 1 123 ? -22.614 -19.594 13.978 1.00 84.25 123 GLU A N 1
ATOM 926 C CA . GLU A 1 123 ? -23.485 -19.499 12.806 1.00 84.25 123 GLU A CA 1
ATOM 927 C C . GLU A 1 123 ? -24.836 -20.187 13.016 1.00 84.25 123 GLU A C 1
ATOM 929 O O . GLU A 1 123 ? -25.888 -19.634 12.700 1.00 84.25 123 GLU A O 1
ATOM 934 N N . GLU A 1 124 ? -24.796 -21.394 13.576 1.00 85.19 124 GLU A N 1
ATOM 935 C CA . GLU A 1 124 ? -25.967 -22.230 13.822 1.00 85.19 124 GLU A CA 1
ATOM 936 C C . GLU A 1 124 ? -26.867 -21.639 14.908 1.00 85.19 124 GLU A C 1
ATOM 938 O O . GLU A 1 124 ? -28.093 -21.677 14.788 1.00 85.19 124 GLU A O 1
ATOM 943 N N . ALA A 1 125 ? -26.262 -21.051 15.944 1.00 85.12 125 ALA A N 1
ATOM 944 C CA . ALA A 1 125 ? -26.988 -20.404 17.027 1.00 85.12 125 ALA A CA 1
ATOM 945 C C . ALA A 1 125 ? -27.729 -19.162 16.520 1.00 85.12 125 ALA A C 1
ATOM 947 O O . ALA A 1 125 ? -28.902 -18.980 16.845 1.00 85.12 125 ALA A O 1
ATOM 948 N N . PHE A 1 126 ? -27.082 -18.358 15.671 1.00 87.12 126 PHE A N 1
ATOM 949 C CA . PHE A 1 126 ? -27.712 -17.203 15.037 1.00 87.12 126 PHE A CA 1
ATOM 950 C C . PHE A 1 126 ? -28.844 -17.611 14.093 1.00 87.12 126 PHE A C 1
ATOM 952 O O . PHE A 1 126 ? -29.936 -17.062 14.168 1.00 87.12 126 PHE A O 1
ATOM 959 N N . LEU A 1 127 ? -28.631 -18.603 13.226 1.00 86.06 127 LEU A N 1
ATOM 960 C CA . LEU A 1 127 ? -29.672 -19.054 12.296 1.00 86.06 127 LEU A CA 1
ATOM 961 C C . LEU A 1 127 ? -30.909 -19.614 13.016 1.00 86.06 127 LEU A C 1
ATOM 963 O O . LEU A 1 127 ? -32.005 -19.565 12.462 1.00 86.06 127 LEU A O 1
ATOM 967 N N . ALA A 1 128 ? -30.744 -20.139 14.232 1.00 86.94 128 ALA A N 1
ATOM 968 C CA . ALA A 1 128 ? -31.844 -20.636 15.052 1.00 86.94 128 ALA A CA 1
ATOM 969 C C . ALA A 1 128 ? -32.626 -19.526 15.777 1.00 86.94 128 ALA A C 1
ATOM 971 O O . ALA A 1 128 ? -33.807 -19.721 16.070 1.00 86.94 128 ALA A O 1
ATOM 972 N N . SER A 1 129 ? -31.986 -18.396 16.095 1.00 83.00 129 SER A N 1
ATOM 973 C CA . SER A 1 129 ? -32.590 -17.290 16.851 1.00 83.00 129 SER A CA 1
ATOM 974 C C . SER A 1 129 ? -33.000 -16.092 15.995 1.00 83.00 129 SER A C 1
ATOM 976 O O . SER A 1 129 ? -33.800 -15.280 16.453 1.00 83.00 129 SER A O 1
ATOM 978 N N . ALA A 1 130 ? -32.464 -15.969 14.780 1.00 84.50 130 ALA A N 1
ATOM 979 C CA . ALA A 1 130 ? -32.671 -14.819 13.914 1.00 84.50 130 ALA A CA 1
ATOM 980 C C . ALA A 1 130 ? -34.105 -14.719 13.378 1.00 84.50 130 ALA A C 1
ATOM 982 O O . ALA A 1 130 ? -34.754 -15.715 13.044 1.00 84.50 130 ALA A O 1
ATOM 983 N N . ASP A 1 131 ? -34.566 -13.479 13.223 1.00 85.50 131 ASP A N 1
ATOM 984 C CA . ASP A 1 131 ? -35.875 -13.180 12.659 1.00 85.50 131 ASP A CA 1
ATOM 985 C C . ASP A 1 131 ? -35.979 -13.601 11.188 1.00 85.50 131 ASP A C 1
ATOM 987 O O . ASP A 1 131 ? -35.062 -13.423 10.379 1.00 85.50 131 ASP A O 1
ATOM 991 N N . ALA A 1 132 ? -37.157 -14.102 10.809 1.00 81.25 132 ALA A N 1
ATOM 992 C CA . ALA A 1 132 ? -37.429 -14.575 9.452 1.00 81.25 132 ALA A CA 1
ATOM 993 C C . ALA A 1 132 ? -37.259 -13.479 8.381 1.00 81.25 132 ALA A C 1
ATOM 995 O O . ALA A 1 132 ? -36.933 -13.788 7.236 1.00 81.25 132 ALA A O 1
ATOM 996 N N . GLU A 1 133 ? -37.451 -12.207 8.745 1.00 83.31 133 GLU A N 1
ATOM 997 C CA . GLU A 1 133 ? -37.247 -11.060 7.850 1.00 83.31 133 GLU A CA 1
ATOM 998 C C . GLU A 1 133 ? -35.763 -10.842 7.519 1.00 83.31 133 GLU A C 1
ATOM 1000 O O . GLU A 1 133 ? -35.419 -10.571 6.368 1.00 83.31 133 GLU A O 1
ATOM 1005 N N . VAL A 1 134 ? -34.878 -11.035 8.502 1.00 81.00 134 VAL A N 1
ATOM 1006 C CA . VAL A 1 134 ? -33.419 -10.939 8.334 1.00 81.00 134 VAL A CA 1
ATOM 1007 C C . VAL A 1 134 ? -32.900 -12.127 7.530 1.00 81.00 134 VAL A C 1
ATOM 1009 O O . VAL A 1 134 ? -32.052 -11.975 6.658 1.00 81.00 134 VAL A O 1
ATOM 1012 N N . LEU A 1 135 ? -33.457 -13.319 7.750 1.00 81.50 135 LEU A N 1
ATOM 1013 C CA . LEU A 1 135 ? -33.100 -14.496 6.958 1.00 81.50 135 LEU A CA 1
ATOM 1014 C C . LEU A 1 135 ? -33.553 -14.380 5.493 1.00 81.50 135 LEU A C 1
ATOM 1016 O O . LEU A 1 135 ? -32.890 -14.909 4.602 1.00 81.50 135 LEU A O 1
ATOM 1020 N N . ALA A 1 136 ? -34.659 -13.678 5.233 1.00 82.31 136 ALA A N 1
ATOM 1021 C CA . ALA A 1 136 ? -35.190 -13.459 3.888 1.00 82.31 136 ALA A CA 1
ATOM 1022 C C . ALA A 1 136 ? -34.429 -12.386 3.089 1.00 82.31 136 ALA A C 1
ATOM 1024 O O . ALA A 1 136 ? -34.486 -12.399 1.859 1.00 82.31 136 ALA A O 1
ATOM 1025 N N . SER A 1 137 ? -33.730 -11.465 3.760 1.00 83.69 137 SER A N 1
ATOM 1026 C CA . SER A 1 137 ? -32.926 -10.423 3.107 1.00 83.69 137 SER A CA 1
ATOM 1027 C C . SER A 1 137 ? -31.545 -10.916 2.658 1.00 83.69 137 SER A C 1
ATOM 1029 O O . SER A 1 137 ? -30.857 -10.222 1.904 1.00 83.69 137 SER A O 1
ATOM 1031 N N . LEU A 1 138 ? -31.144 -12.120 3.083 1.00 83.88 138 LEU A N 1
ATOM 1032 C CA . LEU A 1 138 ? -29.849 -12.696 2.745 1.00 83.88 138 LEU A CA 1
ATOM 1033 C C . LEU A 1 138 ? -29.743 -13.023 1.241 1.00 83.88 138 LEU A C 1
ATOM 1035 O O . LEU A 1 138 ? -30.664 -13.604 0.659 1.00 83.88 138 LEU A O 1
ATOM 1039 N N . PRO A 1 139 ? -28.603 -12.703 0.599 1.00 83.38 139 PRO A N 1
ATOM 1040 C CA . PRO A 1 139 ? -28.334 -13.070 -0.787 1.00 83.38 139 PRO A CA 1
ATOM 1041 C C . PRO A 1 139 ? -28.329 -14.589 -1.021 1.00 83.38 139 PRO A C 1
ATOM 1043 O O . PRO A 1 139 ? -28.080 -15.380 -0.109 1.00 83.38 139 PRO A O 1
ATOM 1046 N N . ALA A 1 140 ? -28.533 -14.988 -2.282 1.00 80.62 140 ALA A N 1
ATOM 1047 C CA . ALA A 1 140 ? -28.369 -16.372 -2.731 1.00 80.62 140 ALA A CA 1
ATOM 1048 C C . ALA A 1 140 ? -26.932 -16.898 -2.513 1.00 80.62 140 ALA A C 1
ATOM 1050 O O . ALA A 1 140 ? -26.003 -16.125 -2.282 1.00 80.62 140 ALA A O 1
ATOM 1051 N N . ASP A 1 141 ? -26.762 -18.219 -2.600 1.00 80.19 141 ASP A N 1
ATOM 1052 C CA . ASP A 1 141 ? -25.534 -18.936 -2.231 1.00 80.19 141 ASP A CA 1
ATOM 1053 C C . ASP A 1 141 ? -24.231 -18.368 -2.830 1.00 80.19 141 ASP A C 1
ATOM 1055 O O . ASP A 1 141 ? -24.167 -18.014 -4.008 1.00 80.19 141 ASP A O 1
ATOM 1059 N N . GLY A 1 142 ? -23.170 -18.341 -2.009 1.00 79.62 142 GLY A N 1
ATOM 1060 C CA . GLY A 1 142 ? -21.800 -17.974 -2.390 1.00 79.62 142 GLY A CA 1
ATOM 1061 C C . GLY A 1 142 ? -21.081 -17.087 -1.361 1.00 79.62 142 GLY A C 1
ATOM 1062 O O . GLY A 1 142 ? -21.590 -16.834 -0.272 1.00 79.62 142 GLY A O 1
ATOM 1063 N N . GLU A 1 143 ? -19.918 -16.554 -1.743 1.00 80.19 143 GLU A N 1
ATOM 1064 C CA . GLU A 1 143 ? -19.156 -15.540 -0.986 1.00 80.19 143 GLU A CA 1
ATOM 1065 C C . GLU A 1 143 ? -19.979 -14.328 -0.497 1.00 80.19 143 GLU A C 1
ATOM 1067 O O . GLU A 1 143 ? -19.848 -13.956 0.673 1.00 80.19 143 GLU A O 1
ATOM 1072 N N . PRO A 1 144 ? -20.876 -13.713 -1.305 1.00 83.69 144 PRO A N 1
ATOM 1073 C CA . PRO A 1 144 ? -21.663 -12.576 -0.822 1.00 83.69 144 PRO A CA 1
ATOM 1074 C C . PRO A 1 144 ? -22.633 -12.965 0.301 1.00 83.69 144 PRO A C 1
ATOM 1076 O O . PRO A 1 144 ? -22.968 -12.125 1.134 1.00 83.69 144 PRO A O 1
ATOM 1079 N N . ARG A 1 145 ? -23.063 -14.234 0.364 1.00 86.81 145 ARG A N 1
ATOM 1080 C CA . ARG A 1 145 ? -23.916 -14.738 1.444 1.00 86.81 145 ARG A CA 1
ATOM 1081 C C . ARG A 1 145 ? -23.137 -14.874 2.749 1.00 86.81 145 ARG A C 1
ATOM 1083 O O . ARG A 1 145 ? -23.667 -14.497 3.787 1.00 86.81 145 ARG A O 1
ATOM 1090 N N . ALA A 1 146 ? -21.898 -15.364 2.709 1.00 85.44 146 ALA A N 1
ATOM 1091 C CA . ALA A 1 146 ? -21.052 -15.475 3.901 1.00 85.44 146 ALA A CA 1
ATOM 1092 C C . ALA A 1 146 ? -20.792 -14.098 4.537 1.00 85.44 146 ALA A C 1
ATOM 1094 O O . ALA A 1 146 ? -20.966 -13.920 5.740 1.00 85.44 146 ALA A O 1
ATOM 1095 N N . GLN A 1 147 ? -20.480 -13.093 3.716 1.00 86.25 147 GLN A N 1
ATOM 1096 C CA . GLN A 1 147 ? -20.281 -11.717 4.181 1.00 86.25 147 GLN A CA 1
ATOM 1097 C C . GLN A 1 147 ? -21.572 -11.104 4.734 1.00 86.25 147 GLN A C 1
ATOM 1099 O O . GLN A 1 147 ? -21.565 -10.517 5.813 1.00 86.25 147 GLN A O 1
ATOM 1104 N N . ALA A 1 148 ? -22.694 -11.283 4.031 1.00 88.31 148 ALA A N 1
ATOM 1105 C CA . ALA A 1 148 ? -23.992 -10.805 4.497 1.00 88.31 148 ALA A CA 1
ATOM 1106 C C . ALA A 1 148 ? -24.421 -11.469 5.817 1.00 88.31 148 ALA A C 1
ATOM 1108 O O . ALA A 1 148 ? -25.000 -10.803 6.670 1.00 88.31 148 ALA A O 1
ATOM 1109 N N . LEU A 1 149 ? -24.096 -12.750 6.020 1.00 88.88 149 LEU A N 1
ATOM 1110 C CA . LEU A 1 149 ? -24.339 -13.457 7.279 1.00 88.88 149 LEU A CA 1
ATOM 1111 C C . LEU A 1 149 ? -23.520 -12.877 8.435 1.00 88.88 149 LEU A C 1
ATOM 1113 O O . LEU A 1 149 ? -24.071 -12.681 9.515 1.00 88.88 149 LEU A O 1
ATOM 1117 N N . ILE A 1 150 ? -22.234 -12.580 8.221 1.00 88.50 150 ILE A N 1
ATOM 1118 C CA . ILE A 1 150 ? -21.387 -11.943 9.244 1.00 88.50 150 ILE A CA 1
ATOM 1119 C C . ILE A 1 150 ? -21.957 -10.574 9.624 1.00 88.50 150 ILE A C 1
ATOM 1121 O O . ILE A 1 150 ? -22.081 -10.267 10.807 1.00 88.50 150 ILE A O 1
ATOM 1125 N N . ILE A 1 151 ? -22.356 -9.773 8.633 1.00 89.31 151 ILE A N 1
ATOM 1126 C CA . ILE A 1 151 ? -22.958 -8.455 8.871 1.00 89.31 151 ILE A CA 1
ATOM 1127 C C . ILE A 1 151 ? -24.257 -8.593 9.672 1.00 89.31 151 ILE A C 1
ATOM 1129 O O . ILE A 1 151 ? -24.405 -7.933 10.695 1.00 89.31 151 ILE A O 1
ATOM 1133 N N . ALA A 1 152 ? -25.155 -9.496 9.272 1.00 89.81 152 ALA A N 1
ATOM 1134 C CA . ALA A 1 152 ? -26.419 -9.717 9.972 1.00 89.81 152 ALA A CA 1
ATOM 1135 C C . ALA A 1 152 ? -26.215 -10.169 11.431 1.00 89.81 152 ALA A C 1
ATOM 1137 O O . ALA A 1 152 ? -26.947 -9.739 12.322 1.00 89.81 152 ALA A O 1
ATOM 1138 N N . ARG A 1 153 ? -25.191 -10.993 11.698 1.00 89.94 153 ARG A N 1
ATOM 1139 C CA . ARG A 1 153 ? -24.810 -11.377 13.068 1.00 89.94 153 ARG A CA 1
ATOM 1140 C C . ARG A 1 153 ? -24.326 -10.190 13.887 1.00 89.94 153 ARG A C 1
ATOM 1142 O O . ARG A 1 153 ? -24.760 -10.019 15.021 1.00 89.94 153 ARG A O 1
ATOM 1149 N N . LEU A 1 154 ? -23.455 -9.362 13.314 1.00 90.06 154 LEU A N 1
ATOM 1150 C CA . LEU A 1 154 ? -22.945 -8.161 13.976 1.00 90.06 154 LEU A CA 1
ATOM 1151 C C . LEU A 1 154 ? -24.067 -7.164 14.294 1.00 90.06 154 LEU A C 1
ATOM 1153 O O . LEU A 1 154 ? -24.067 -6.562 15.364 1.00 90.06 154 LEU A O 1
ATOM 1157 N N . GLU A 1 155 ? -25.032 -7.001 13.391 1.00 90.44 155 GLU A N 1
ATOM 1158 C CA . GLU A 1 155 ? -26.193 -6.133 13.606 1.00 90.44 155 GLU A CA 1
ATOM 1159 C C . GLU A 1 155 ? -27.101 -6.648 14.729 1.00 90.44 155 GLU A C 1
ATOM 1161 O O . GLU A 1 155 ? -27.558 -5.859 15.558 1.00 90.44 155 GLU A O 1
ATOM 1166 N N . ALA A 1 156 ? -27.322 -7.963 14.802 1.00 88.50 156 ALA A N 1
ATOM 1167 C CA . ALA A 1 156 ? -28.097 -8.568 15.881 1.00 88.50 156 ALA A CA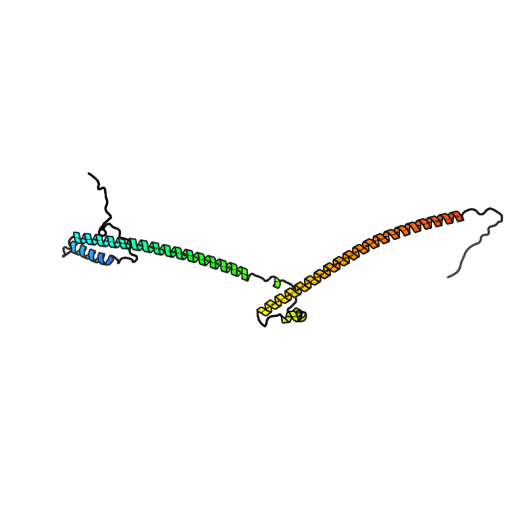 1
ATOM 1168 C C . ALA A 1 156 ? -27.403 -8.441 17.245 1.00 88.50 156 ALA A C 1
ATOM 1170 O O . ALA A 1 156 ? -28.051 -8.091 18.231 1.00 88.50 156 ALA A O 1
ATOM 1171 N N . GLU A 1 157 ? -26.086 -8.648 17.304 1.00 88.69 157 GLU A N 1
ATOM 1172 C CA . GLU A 1 157 ? -25.306 -8.424 18.526 1.00 88.69 157 GLU A CA 1
ATOM 1173 C C . GLU A 1 157 ? -25.331 -6.958 18.959 1.00 88.69 157 GLU A C 1
ATOM 1175 O O . GLU A 1 157 ? -25.513 -6.654 20.138 1.00 88.69 157 GLU A O 1
ATOM 1180 N N . LEU A 1 158 ? -25.233 -6.025 18.010 1.00 90.44 158 LEU A N 1
ATOM 1181 C CA . LEU A 1 158 ? -25.386 -4.604 18.303 1.00 90.44 158 LEU A CA 1
ATOM 1182 C C . LEU A 1 158 ? -26.761 -4.328 18.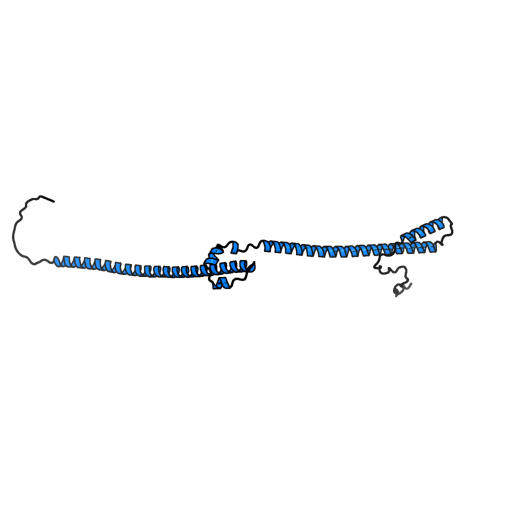919 1.00 90.44 158 LEU A C 1
ATOM 1184 O O . LEU A 1 158 ? -26.838 -3.672 19.960 1.00 90.44 158 LEU A O 1
ATOM 1188 N N . ALA A 1 159 ? -27.837 -4.853 18.329 1.00 90.62 159 ALA A N 1
ATOM 1189 C CA . ALA A 1 159 ? -29.182 -4.698 18.870 1.00 90.62 159 ALA A CA 1
ATOM 1190 C C . ALA A 1 159 ? -29.276 -5.253 20.304 1.00 90.62 159 ALA A C 1
ATOM 1192 O O . ALA A 1 159 ? -29.691 -4.529 21.213 1.00 90.62 159 ALA A O 1
ATOM 1193 N N . ALA A 1 160 ? -28.783 -6.470 20.544 1.00 89.75 160 ALA A N 1
ATOM 1194 C CA . ALA A 1 160 ? -28.781 -7.096 21.865 1.00 89.75 160 ALA A CA 1
ATOM 1195 C C . ALA A 1 160 ? -27.980 -6.292 22.907 1.00 89.75 160 ALA A C 1
ATOM 1197 O O . ALA A 1 160 ? -28.429 -6.114 24.045 1.00 89.75 160 ALA A O 1
ATOM 1198 N N . ILE A 1 161 ? -26.816 -5.755 22.529 1.00 91.31 161 ILE A N 1
ATOM 1199 C CA . ILE A 1 161 ? -26.009 -4.888 23.395 1.00 91.31 161 ILE A CA 1
ATOM 1200 C C . ILE A 1 161 ? -26.779 -3.611 23.730 1.00 91.31 161 ILE A C 1
ATOM 1202 O O . ILE A 1 161 ? -26.858 -3.250 24.904 1.00 91.31 161 ILE A O 1
ATOM 1206 N N . THR A 1 162 ? -27.402 -2.955 22.747 1.00 94.56 162 THR A N 1
ATOM 1207 C CA . THR A 1 162 ? -28.158 -1.715 22.994 1.00 94.56 162 THR A CA 1
ATOM 1208 C C . THR A 1 162 ? -29.366 -1.933 23.906 1.00 94.56 162 THR A C 1
ATOM 1210 O O . THR A 1 162 ? -29.619 -1.123 24.802 1.00 94.56 162 THR A O 1
ATOM 1213 N N . GLU A 1 163 ? -30.078 -3.054 23.760 1.00 95.12 163 GLU A N 1
ATOM 1214 C CA . GLU A 1 163 ? -31.160 -3.430 24.672 1.00 95.12 163 GLU A CA 1
ATOM 1215 C C . GLU A 1 163 ? -30.628 -3.682 26.085 1.00 95.12 163 GLU A C 1
ATOM 1217 O O . GLU A 1 163 ? -31.174 -3.176 27.073 1.00 95.12 163 GLU A O 1
ATOM 1222 N N . ARG A 1 164 ? -29.515 -4.411 26.207 1.00 94.69 164 ARG A N 1
ATOM 1223 C CA . ARG A 1 164 ? -28.880 -4.672 27.500 1.00 94.69 164 ARG A CA 1
ATOM 1224 C C . ARG A 1 164 ? -28.419 -3.379 28.169 1.00 94.69 164 ARG A C 1
ATOM 1226 O O . ARG A 1 164 ? -28.648 -3.206 29.364 1.00 94.69 164 ARG A O 1
ATOM 1233 N N . GLU A 1 165 ? -27.833 -2.448 27.431 1.00 96.06 165 GLU A N 1
ATOM 1234 C CA . GLU A 1 165 ? -27.453 -1.132 27.950 1.00 96.06 165 GLU A CA 1
ATOM 1235 C C . GLU A 1 165 ? -28.671 -0.336 28.433 1.00 96.06 165 GLU A C 1
ATOM 1237 O O . GLU A 1 165 ? -28.636 0.237 29.527 1.00 96.06 165 GLU A O 1
ATOM 1242 N N . ALA A 1 166 ? -29.780 -0.366 27.689 1.00 96.06 166 ALA A N 1
ATOM 1243 C CA . ALA A 1 166 ? -31.027 0.276 28.094 1.00 96.06 166 ALA A CA 1
ATOM 1244 C C . ALA A 1 166 ? -31.599 -0.334 29.386 1.00 96.06 166 ALA A C 1
ATOM 1246 O O . ALA A 1 166 ? -32.005 0.402 30.291 1.00 96.06 166 ALA A O 1
ATOM 1247 N N . THR A 1 167 ? -31.582 -1.666 29.525 1.00 96.62 167 THR A N 1
ATOM 1248 C CA . THR A 1 167 ? -32.029 -2.332 30.763 1.00 96.62 167 THR A CA 1
ATOM 1249 C C . THR A 1 167 ? -31.126 -2.002 31.949 1.00 96.62 167 THR A C 1
ATOM 1251 O O . THR A 1 167 ? -31.626 -1.704 33.033 1.00 96.62 167 THR A O 1
ATOM 1254 N N . VAL A 1 168 ? -29.804 -1.969 31.761 1.00 97.25 168 VAL A N 1
ATOM 1255 C CA . VAL A 1 168 ? -28.853 -1.575 32.809 1.00 97.25 168 VAL A CA 1
ATOM 1256 C C . VAL A 1 168 ? -29.089 -0.125 33.229 1.00 97.25 168 VAL A C 1
ATOM 1258 O O . VAL A 1 168 ? -29.144 0.158 34.427 1.00 97.25 168 VAL A O 1
ATOM 1261 N N . ALA A 1 169 ? -29.295 0.790 32.281 1.00 96.50 169 ALA A N 1
ATOM 1262 C CA . ALA A 1 169 ? -29.617 2.182 32.578 1.00 96.50 169 ALA A CA 1
ATOM 1263 C C . ALA A 1 169 ? -30.929 2.313 33.372 1.00 96.50 169 ALA A C 1
ATOM 1265 O O . ALA A 1 169 ? -30.977 3.047 34.364 1.00 96.50 169 ALA A O 1
ATOM 1266 N N . ALA A 1 170 ? -31.967 1.558 32.998 1.00 96.75 170 ALA A N 1
ATOM 1267 C CA . ALA A 1 170 ? -33.238 1.521 33.720 1.00 96.75 170 ALA A CA 1
ATOM 1268 C C . ALA A 1 170 ? -33.075 0.988 35.154 1.00 96.75 170 ALA A C 1
ATOM 1270 O O . ALA A 1 170 ? -33.548 1.617 36.102 1.00 96.75 170 ALA A O 1
ATOM 1271 N N . LEU A 1 171 ? -32.339 -0.112 35.338 1.00 96.69 171 LEU A N 1
ATOM 1272 C CA . LEU A 1 171 ? -32.064 -0.696 36.656 1.00 96.69 171 LEU A CA 1
ATOM 1273 C C . LEU A 1 171 ? -31.229 0.234 37.544 1.00 96.69 171 LEU A C 1
ATOM 1275 O O . LEU A 1 171 ? -31.452 0.306 38.753 1.00 96.69 171 LEU A O 1
ATOM 1279 N N . ILE A 1 172 ? -30.277 0.976 36.971 1.00 96.62 172 ILE A N 1
ATOM 1280 C CA . ILE A 1 172 ? -29.516 1.997 37.702 1.00 96.62 172 ILE A CA 1
ATOM 1281 C C . ILE A 1 172 ? -30.451 3.114 38.174 1.00 96.62 172 ILE A C 1
ATOM 1283 O O . ILE A 1 172 ? -30.385 3.505 39.342 1.00 96.62 172 ILE A O 1
ATOM 1287 N N . ALA A 1 173 ? -31.347 3.591 37.306 1.00 96.56 173 ALA A N 1
ATOM 1288 C CA . ALA A 1 173 ? -32.321 4.618 37.659 1.00 96.56 173 ALA A CA 1
ATOM 1289 C C . ALA A 1 173 ? -33.289 4.145 38.760 1.00 96.56 173 ALA A C 1
ATOM 1291 O O . ALA A 1 173 ? -33.548 4.890 39.710 1.00 96.56 173 ALA A O 1
ATOM 1292 N N . GLU A 1 174 ? -33.774 2.903 38.681 1.00 96.75 174 GLU A N 1
ATOM 1293 C CA . GLU A 1 174 ? -34.622 2.293 39.709 1.00 96.75 174 GLU A CA 1
ATOM 1294 C C . GLU A 1 174 ? -33.874 2.159 41.040 1.00 96.75 174 GLU A C 1
ATOM 1296 O O . GLU A 1 174 ? -34.369 2.604 42.079 1.00 96.75 174 GLU A O 1
ATOM 1301 N N . ARG A 1 175 ? -32.644 1.633 41.017 1.00 97.25 175 ARG A N 1
ATOM 1302 C CA . ARG A 1 175 ? -31.787 1.509 42.203 1.00 97.25 175 ARG A CA 1
ATOM 1303 C C . ARG A 1 175 ? -31.550 2.862 42.864 1.00 97.25 175 ARG A C 1
ATOM 1305 O O . ARG A 1 175 ? -31.671 2.973 44.084 1.00 97.25 175 ARG A O 1
ATOM 1312 N N . ASP A 1 176 ? -31.259 3.901 42.091 1.00 96.44 176 ASP A N 1
ATOM 1313 C CA . ASP A 1 176 ? -31.081 5.251 42.626 1.00 96.44 176 ASP A CA 1
ATOM 1314 C C . ASP A 1 176 ? -32.392 5.816 43.197 1.00 96.44 176 ASP A C 1
ATOM 1316 O O . ASP A 1 176 ? -32.377 6.489 44.234 1.00 96.44 176 ASP A O 1
ATOM 1320 N N . GLY A 1 177 ? -33.535 5.493 42.586 1.00 96.81 177 GLY A N 1
ATOM 1321 C CA . GLY A 1 177 ? -34.867 5.768 43.124 1.00 96.81 177 GLY A CA 1
ATOM 1322 C C . GLY A 1 177 ? -35.090 5.119 44.493 1.00 96.81 177 GLY A C 1
ATOM 1323 O O . GLY A 1 177 ? -35.432 5.813 45.453 1.00 96.81 177 GLY A O 1
ATOM 1324 N N . VAL A 1 178 ? -34.812 3.820 44.622 1.00 96.44 178 VAL A N 1
ATOM 1325 C CA . VAL A 1 178 ? -34.928 3.063 45.882 1.00 96.44 178 VAL A CA 1
ATOM 1326 C C . VAL A 1 178 ? -33.977 3.601 46.952 1.00 96.44 178 VAL A C 1
ATOM 1328 O O . VAL A 1 178 ? -34.344 3.721 48.121 1.00 96.44 178 VAL A O 1
ATOM 1331 N N . VAL A 1 179 ? -32.753 3.989 46.587 1.00 96.62 179 VAL A N 1
ATOM 1332 C CA . VAL A 1 179 ? -31.812 4.605 47.535 1.00 96.62 179 VAL A CA 1
ATOM 1333 C C . VAL A 1 179 ? -32.357 5.935 48.066 1.00 96.62 179 VAL A C 1
ATOM 1335 O O . VAL A 1 179 ? -32.225 6.216 49.261 1.00 96.62 179 VAL A O 1
ATOM 1338 N N . ARG A 1 180 ? -33.000 6.753 47.223 1.00 96.00 180 ARG A N 1
ATOM 1339 C CA . ARG A 1 180 ? -33.634 8.010 47.657 1.00 96.00 180 ARG A CA 1
ATOM 1340 C C . ARG A 1 180 ? -34.825 7.756 48.577 1.00 96.00 180 ARG A C 1
ATOM 1342 O O . ARG A 1 180 ? -34.897 8.389 49.631 1.00 96.00 180 ARG A O 1
ATOM 1349 N N . THR A 1 181 ? -35.720 6.828 48.233 1.00 96.44 181 THR A N 1
ATOM 1350 C CA . THR A 1 181 ? -36.879 6.500 49.083 1.00 96.44 181 THR A CA 1
ATOM 1351 C C . THR A 1 181 ? -36.439 5.900 50.413 1.00 96.44 181 THR A C 1
ATOM 1353 O O . THR A 1 181 ? -36.951 6.309 51.452 1.00 96.44 181 THR A O 1
ATOM 1356 N N . ARG A 1 182 ? -35.419 5.031 50.425 1.00 96.25 182 ARG A N 1
ATOM 1357 C CA . ARG A 1 182 ? -34.816 4.497 51.655 1.00 96.25 182 ARG A CA 1
ATOM 1358 C C . ARG A 1 182 ? -34.261 5.605 52.544 1.00 96.25 182 ARG A C 1
ATOM 1360 O O . ARG A 1 182 ? -34.519 5.593 53.744 1.00 96.25 182 ARG A O 1
ATOM 1367 N N . LYS A 1 183 ? -33.516 6.566 51.983 1.00 96.44 183 LYS A N 1
ATOM 1368 C CA . LYS A 1 183 ? -33.001 7.720 52.743 1.00 96.44 183 LYS A CA 1
ATOM 1369 C C . LYS A 1 183 ? -34.142 8.562 53.316 1.00 96.44 183 LYS A C 1
ATOM 1371 O O . LYS A 1 183 ? -34.102 8.904 54.492 1.00 96.44 183 LYS A O 1
ATOM 1376 N N . ALA A 1 184 ? -35.175 8.846 52.523 1.00 95.31 184 ALA A N 1
ATOM 1377 C CA . ALA A 1 184 ? -36.348 9.585 52.986 1.00 95.31 184 ALA A CA 1
ATOM 1378 C C . ALA A 1 184 ? -37.077 8.849 54.125 1.00 95.31 184 ALA A C 1
ATOM 1380 O O . ALA A 1 184 ? -37.360 9.448 55.164 1.00 95.31 184 ALA A O 1
ATOM 1381 N N . LEU A 1 185 ? -37.308 7.542 53.973 1.00 95.62 185 LEU A N 1
ATOM 1382 C CA . LEU A 1 185 ? -37.940 6.706 54.990 1.00 95.62 185 LEU A CA 1
ATOM 1383 C C . LEU A 1 185 ? -37.112 6.669 56.276 1.00 95.62 185 LEU A C 1
ATOM 1385 O O . LEU A 1 185 ? -37.673 6.844 57.351 1.00 95.62 185 LEU A O 1
ATOM 1389 N N . HIS A 1 186 ? -35.788 6.525 56.169 1.00 95.94 186 HIS A N 1
ATOM 1390 C CA . HIS A 1 186 ? -34.890 6.565 57.322 1.00 95.94 186 HIS A CA 1
ATOM 1391 C C . HIS A 1 186 ? -35.011 7.895 58.074 1.00 95.94 186 HIS A C 1
ATOM 1393 O O . HIS A 1 186 ? -35.278 7.891 59.268 1.00 95.94 186 HIS A O 1
ATOM 1399 N N . THR A 1 187 ? -34.982 9.032 57.370 1.00 95.31 187 THR A N 1
ATOM 1400 C CA . THR A 1 187 ? -35.176 10.339 58.024 1.00 95.31 187 THR A CA 1
ATOM 1401 C C . THR A 1 187 ? -36.567 10.516 58.636 1.00 95.31 187 THR A C 1
ATOM 1403 O O . THR A 1 187 ? -36.719 11.264 59.600 1.00 95.31 187 THR A O 1
ATOM 1406 N N . SER A 1 188 ? -37.601 9.871 58.085 1.00 94.75 188 SER A N 1
ATOM 1407 C CA . SER A 1 188 ? -38.942 9.868 58.678 1.00 94.75 188 SER A CA 1
ATOM 1408 C C . SER A 1 188 ? -38.989 8.999 59.930 1.00 94.75 188 SER A C 1
ATOM 1410 O O . SER A 1 188 ? -39.596 9.396 60.921 1.00 94.75 188 SER A O 1
ATOM 1412 N N . TYR A 1 189 ? -38.333 7.841 59.897 1.00 96.31 189 TYR A N 1
ATOM 1413 C CA . TYR A 1 189 ? -38.211 6.941 61.033 1.00 96.31 189 TYR A CA 1
ATOM 1414 C C . TYR A 1 189 ? -37.483 7.628 62.191 1.00 96.31 189 TYR A C 1
ATOM 1416 O O . TYR A 1 189 ? -38.028 7.688 63.285 1.00 96.31 189 TYR A O 1
ATOM 1424 N N . ASP A 1 190 ? -36.347 8.282 61.927 1.00 94.75 190 ASP A N 1
ATOM 1425 C CA . ASP A 1 190 ? -35.580 9.024 62.938 1.00 94.75 190 ASP A CA 1
ATOM 1426 C C . ASP A 1 190 ? -36.399 10.145 63.606 1.00 94.75 190 ASP A C 1
ATOM 1428 O O . ASP A 1 190 ? -36.170 10.498 64.763 1.00 94.75 190 ASP A O 1
ATOM 1432 N N . LYS A 1 191 ? -37.358 10.745 62.887 1.00 95.06 191 LYS A N 1
ATOM 1433 C CA . LYS A 1 191 ? -38.286 11.734 63.463 1.00 95.06 191 LYS A CA 1
ATOM 1434 C C . LYS A 1 191 ? -39.306 11.075 64.385 1.00 95.06 191 LYS A C 1
ATOM 1436 O O . LYS A 1 191 ? -39.564 11.606 65.460 1.00 95.06 191 LYS A O 1
ATOM 1441 N N . VAL A 1 192 ? -39.897 9.957 63.962 1.00 95.25 192 VAL A N 1
ATOM 1442 C CA . VAL A 1 192 ? -40.867 9.206 64.774 1.00 95.25 192 VAL A CA 1
ATOM 1443 C C . VAL A 1 192 ? -40.201 8.666 66.037 1.00 95.25 192 VAL A C 1
ATOM 1445 O O . VAL A 1 192 ? -40.778 8.792 67.111 1.00 95.25 192 VAL A O 1
ATOM 1448 N N . ASP A 1 193 ? -38.975 8.157 65.926 1.00 95.12 193 ASP A N 1
ATOM 1449 C CA . ASP A 1 193 ? -38.194 7.635 67.050 1.00 95.12 193 ASP A CA 1
ATOM 1450 C C . ASP A 1 193 ? -37.946 8.720 68.112 1.00 95.12 193 ASP A C 1
ATOM 1452 O O . ASP A 1 193 ? -38.228 8.528 69.292 1.00 95.12 193 ASP A O 1
ATOM 1456 N N . LYS A 1 194 ? -37.580 9.939 67.685 1.00 95.00 194 LYS A N 1
ATOM 1457 C CA . LYS A 1 194 ? -37.470 11.104 68.585 1.00 95.00 194 LYS A CA 1
ATOM 1458 C C . LYS A 1 194 ? -38.788 11.464 69.271 1.00 95.00 194 LYS A C 1
ATOM 1460 O O . LYS A 1 194 ? -38.794 11.760 70.463 1.00 95.00 194 LYS A O 1
ATOM 1465 N N . ILE A 1 195 ? -39.904 11.450 68.537 1.00 93.81 195 ILE A N 1
ATOM 1466 C CA . ILE A 1 195 ? -41.231 11.721 69.115 1.00 93.81 195 ILE A CA 1
ATOM 1467 C C . ILE A 1 195 ? -41.588 10.648 70.150 1.00 93.81 195 ILE A C 1
ATOM 1469 O O . ILE A 1 195 ? -42.160 10.971 71.191 1.00 93.81 195 ILE A O 1
ATOM 1473 N N . LEU A 1 196 ? -41.245 9.385 69.888 1.00 94.88 196 LEU A N 1
ATOM 1474 C CA . LEU A 1 196 ? -41.475 8.279 70.810 1.00 94.88 196 LEU A CA 1
ATOM 1475 C C . LEU A 1 196 ? -40.637 8.438 72.086 1.00 94.88 196 LEU A C 1
ATOM 1477 O O . LEU A 1 196 ? -41.182 8.325 73.183 1.00 94.88 196 LEU A O 1
ATOM 1481 N N . ASP A 1 197 ? -39.355 8.777 71.960 1.00 94.44 197 ASP A N 1
ATOM 1482 C CA . ASP A 1 197 ? -38.478 9.085 73.093 1.00 94.44 197 ASP A CA 1
ATOM 1483 C C . ASP A 1 197 ? -39.034 10.225 73.956 1.00 94.44 197 ASP A C 1
ATOM 1485 O O . ASP A 1 197 ? -39.051 10.144 75.190 1.00 94.44 197 ASP A O 1
ATOM 1489 N N . ASP A 1 198 ? -39.521 11.294 73.327 1.00 93.31 198 ASP A N 1
ATOM 1490 C CA . ASP A 1 198 ? -40.131 12.422 74.029 1.00 93.31 198 ASP A CA 1
ATOM 1491 C C . ASP A 1 198 ? -41.465 12.032 74.683 1.00 93.31 198 ASP A C 1
ATOM 1493 O O . ASP A 1 198 ? -41.752 12.443 75.815 1.00 93.31 198 ASP A O 1
ATOM 1497 N N . TYR A 1 199 ? -42.259 11.175 74.040 1.00 93.94 199 TYR A N 1
ATOM 1498 C CA . TYR A 1 199 ? -43.469 10.603 74.628 1.00 93.94 199 TYR A CA 1
ATOM 1499 C C . TYR A 1 199 ? -43.156 9.735 75.856 1.00 93.94 199 TYR A C 1
ATOM 1501 O O . TYR A 1 199 ? -43.820 9.855 76.887 1.00 93.94 199 TYR A O 1
ATOM 1509 N N . VAL A 1 200 ? -42.114 8.901 75.806 1.00 94.31 200 VAL A N 1
ATOM 1510 C CA . VAL A 1 200 ? -41.680 8.082 76.949 1.00 94.31 200 VAL A CA 1
ATOM 1511 C C . VAL A 1 200 ? -41.219 8.970 78.103 1.00 94.31 200 VAL A C 1
ATOM 1513 O O . VAL A 1 200 ? -41.648 8.763 79.239 1.00 94.31 200 VAL A O 1
ATOM 1516 N N . LYS A 1 201 ? -40.410 10.004 77.838 1.00 91.31 201 LYS A N 1
ATOM 1517 C CA . LYS A 1 201 ? -39.956 10.961 78.866 1.00 91.31 201 LYS A CA 1
ATOM 1518 C C . LYS A 1 201 ? -41.119 11.717 79.502 1.00 91.31 201 LYS A C 1
ATOM 1520 O O . LYS A 1 201 ? -41.175 11.846 80.725 1.00 91.31 201 LYS A O 1
ATOM 1525 N N . THR A 1 202 ? -42.053 12.214 78.693 1.00 90.19 202 THR A N 1
ATOM 1526 C CA . THR A 1 202 ? -43.231 12.940 79.192 1.00 90.19 202 THR A CA 1
ATOM 1527 C C . THR A 1 202 ? -44.153 12.022 79.988 1.00 90.19 202 THR A C 1
ATOM 1529 O O . THR A 1 202 ? -44.568 12.394 81.085 1.00 90.19 202 THR A O 1
ATOM 1532 N N . THR A 1 203 ? -44.389 10.795 79.523 1.00 90.69 203 THR A N 1
ATOM 1533 C CA . THR A 1 203 ? -45.173 9.786 80.250 1.00 90.69 203 THR A CA 1
ATOM 1534 C C . THR A 1 203 ? -44.499 9.394 81.563 1.00 90.69 203 THR A C 1
ATOM 1536 O O . THR A 1 203 ? -45.167 9.339 82.592 1.00 90.69 203 THR A O 1
ATOM 1539 N N . ALA A 1 204 ? -43.175 9.209 81.586 1.00 86.62 204 ALA A N 1
ATOM 1540 C CA . ALA A 1 204 ? -42.418 8.958 82.812 1.00 86.62 204 ALA A CA 1
ATOM 1541 C C . ALA A 1 204 ? -42.513 10.137 83.799 1.00 86.62 204 ALA A C 1
ATOM 1543 O O . ALA A 1 204 ? -42.709 9.926 84.997 1.00 86.62 204 ALA A O 1
ATOM 1544 N N . ALA A 1 205 ? -42.456 11.380 83.311 1.00 84.50 205 ALA A N 1
ATOM 1545 C CA . ALA A 1 205 ? -42.647 12.574 84.133 1.00 84.50 205 ALA A CA 1
ATOM 1546 C C . ALA A 1 205 ? -44.085 12.692 84.673 1.00 84.50 205 ALA A C 1
ATOM 1548 O O . ALA A 1 205 ? -44.282 13.068 85.830 1.00 84.50 205 ALA A O 1
ATOM 1549 N N . MET A 1 206 ? -45.100 12.345 83.877 1.00 84.38 206 MET A N 1
ATOM 1550 C CA . MET A 1 206 ? -46.497 12.289 84.324 1.00 84.38 206 MET A CA 1
ATOM 1551 C C . MET A 1 206 ? -46.725 11.165 85.340 1.00 84.38 206 MET A C 1
ATOM 1553 O O . MET A 1 206 ? -47.388 11.386 86.352 1.00 84.38 206 MET A O 1
ATOM 1557 N N . ALA A 1 207 ? -46.144 9.984 85.125 1.00 80.06 207 ALA A N 1
ATOM 1558 C CA . ALA A 1 207 ? -46.168 8.870 86.070 1.00 80.06 207 ALA A CA 1
ATOM 1559 C C . ALA A 1 207 ? -45.488 9.247 87.399 1.00 80.06 207 ALA A C 1
ATOM 1561 O O . ALA A 1 207 ? -45.996 8.940 88.476 1.00 80.06 207 ALA A O 1
ATOM 1562 N N . TYR A 1 208 ? -44.373 9.979 87.343 1.00 80.00 208 TYR A N 1
ATOM 1563 C CA . TYR A 1 208 ? -43.716 10.519 88.532 1.00 80.00 208 TYR A CA 1
ATOM 1564 C C . TYR A 1 208 ? -44.619 11.516 89.274 1.00 80.00 208 TYR A C 1
ATOM 1566 O O . TYR A 1 208 ? -44.847 11.364 90.473 1.00 80.00 208 TYR A O 1
ATOM 1574 N N . LYS A 1 209 ? -45.210 12.488 88.563 1.00 77.62 209 LYS A N 1
ATOM 1575 C CA . LYS A 1 209 ? -46.121 13.480 89.159 1.00 77.62 209 LYS A CA 1
ATOM 1576 C C . LYS A 1 209 ? -47.382 12.849 89.746 1.00 77.62 209 LYS A C 1
ATOM 1578 O O . LYS A 1 209 ? -47.784 13.214 90.841 1.00 77.62 209 LYS A O 1
ATOM 1583 N N . THR A 1 210 ? -47.996 11.883 89.068 1.00 74.75 210 THR A N 1
ATOM 1584 C CA . THR A 1 210 ? -49.158 11.152 89.607 1.00 74.75 210 THR A CA 1
ATOM 1585 C C . THR A 1 210 ? -48.790 10.339 90.847 1.00 74.75 210 THR A C 1
ATOM 1587 O O . THR A 1 210 ? -49.554 10.324 91.810 1.00 74.75 210 THR A O 1
ATOM 1590 N N . LYS A 1 211 ? -47.590 9.748 90.892 1.00 74.19 211 LYS A N 1
ATOM 1591 C CA . LYS A 1 211 ? -47.058 9.082 92.089 1.00 74.19 211 LYS A CA 1
ATOM 1592 C C . LYS A 1 211 ? -46.770 10.055 93.241 1.00 74.19 211 LYS A C 1
ATOM 1594 O O . LYS A 1 211 ? -46.926 9.670 94.397 1.00 74.19 211 LYS A O 1
ATOM 1599 N N . GLU A 1 212 ? -46.374 11.297 92.962 1.00 66.88 212 GLU A N 1
ATOM 1600 C CA . GLU A 1 212 ? -46.244 12.352 93.981 1.00 66.88 212 GLU A CA 1
ATOM 1601 C C . GLU A 1 212 ? -47.597 12.880 94.471 1.00 66.88 212 GLU A C 1
ATOM 1603 O O . GLU A 1 212 ? -47.782 13.050 95.673 1.00 66.88 212 GLU A O 1
ATOM 1608 N N . VAL A 1 213 ? -48.577 13.069 93.584 1.00 62.25 213 VAL A N 1
ATOM 1609 C CA . VAL A 1 213 ? -49.943 13.472 93.968 1.00 62.25 213 VAL A CA 1
ATOM 1610 C C . VAL A 1 213 ? -50.626 12.378 94.800 1.00 62.25 213 VAL A C 1
ATOM 1612 O O . VAL A 1 213 ? -51.316 12.680 95.769 1.00 62.25 213 VAL A O 1
ATOM 1615 N N . ALA A 1 214 ? -50.361 11.101 94.510 1.00 59.84 214 ALA A N 1
ATOM 1616 C CA . ALA A 1 214 ? -50.802 9.974 95.336 1.00 59.84 214 ALA A CA 1
ATOM 1617 C C . ALA A 1 214 ? -50.127 9.911 96.727 1.00 59.84 214 ALA A C 1
ATOM 1619 O O . ALA A 1 214 ? -50.565 9.140 97.578 1.00 59.84 214 ALA A O 1
ATOM 1620 N N . LYS A 1 215 ? -49.079 10.713 96.981 1.00 58.38 215 LYS A N 1
ATOM 1621 C CA . LYS A 1 215 ? -48.409 10.856 98.288 1.00 58.38 215 LYS A CA 1
ATOM 1622 C C . LYS A 1 215 ? -48.894 12.064 99.107 1.00 58.38 215 LYS A C 1
ATOM 1624 O O . LYS A 1 215 ? -48.317 12.337 100.160 1.00 58.38 215 LYS A O 1
ATOM 1629 N N . VAL A 1 216 ? -49.941 12.779 98.682 1.00 47.56 216 VAL A N 1
ATOM 1630 C CA . VAL A 1 216 ? -50.582 13.808 99.523 1.00 47.56 216 VAL A CA 1
ATOM 1631 C C . VAL A 1 216 ? -51.222 13.126 100.750 1.00 47.56 216 VAL A C 1
ATOM 1633 O O . VAL A 1 216 ? -51.948 12.144 100.582 1.00 47.56 216 VAL A O 1
ATOM 1636 N N . PRO A 1 217 ? -50.954 13.588 101.990 1.00 46.34 217 PRO A N 1
ATOM 1637 C CA . PRO A 1 217 ? -51.372 12.877 103.189 1.00 46.34 217 PRO A CA 1
ATOM 1638 C C . PRO A 1 217 ? -52.884 12.977 103.390 1.00 46.34 217 PRO A C 1
ATOM 1640 O O . PRO A 1 217 ? -53.440 14.074 103.461 1.00 46.34 217 PRO A O 1
ATOM 1643 N N . GLN A 1 218 ? -53.541 11.826 103.550 1.00 45.31 218 GLN A N 1
ATOM 1644 C CA . GLN A 1 218 ? -54.868 11.775 104.162 1.00 45.31 218 GLN A CA 1
ATOM 1645 C C . GLN A 1 218 ? -54.807 12.379 105.582 1.00 45.31 218 GLN A C 1
ATOM 1647 O O . GLN A 1 218 ? -53.825 12.154 106.300 1.00 45.31 218 GLN A O 1
ATOM 1652 N N . PRO A 1 219 ? -55.826 13.139 106.022 1.00 40.12 219 PRO A N 1
ATOM 1653 C CA . PRO A 1 219 ? -55.873 13.655 107.384 1.00 40.12 219 PRO A CA 1
ATOM 1654 C C . PRO A 1 219 ? -56.044 12.513 108.410 1.00 40.12 219 PRO A C 1
ATOM 1656 O O . PRO A 1 219 ? -56.933 11.676 108.284 1.00 40.12 219 PRO A O 1
ATOM 1659 N N . LYS A 1 220 ? -55.163 12.521 109.428 1.00 38.44 220 LYS A N 1
ATOM 1660 C CA . LYS A 1 220 ? -55.224 11.837 110.751 1.00 38.44 220 LYS A CA 1
ATOM 1661 C C . LYS A 1 220 ? -56.671 11.749 111.289 1.00 38.44 220 LYS A C 1
ATOM 1663 O O . LYS A 1 220 ? -57.379 12.743 111.180 1.00 38.44 220 LYS A O 1
ATOM 1668 N N . ALA A 1 221 ? -57.176 10.697 111.952 1.00 33.69 221 ALA A N 1
ATOM 1669 C CA . ALA A 1 221 ? -56.658 9.737 112.960 1.00 33.69 221 ALA A CA 1
ATOM 1670 C C . ALA A 1 221 ? -57.754 8.640 113.234 1.00 33.69 221 ALA A C 1
ATOM 1672 O O . ALA A 1 221 ? -58.777 8.721 112.552 1.00 33.69 221 ALA A O 1
ATOM 1673 N N . PRO A 1 222 ? -57.720 7.741 114.265 1.00 43.78 222 PRO A N 1
ATOM 1674 C CA . PRO A 1 222 ? -56.650 7.199 115.138 1.00 43.78 222 PRO A CA 1
ATOM 1675 C C . PRO A 1 222 ? -56.636 5.638 115.303 1.00 43.78 222 PRO A C 1
ATOM 1677 O O . PRO A 1 222 ? -57.608 4.970 114.979 1.00 43.78 222 PRO A O 1
ATOM 1680 N N . ALA A 1 223 ? -55.559 5.128 115.939 1.00 37.19 223 ALA A N 1
ATOM 1681 C CA . ALA A 1 223 ? -55.425 3.899 116.771 1.00 37.19 223 ALA A CA 1
ATOM 1682 C C . ALA A 1 223 ? -55.701 2.516 116.109 1.00 37.19 223 ALA A C 1
ATOM 1684 O O . ALA A 1 223 ? -56.690 2.326 115.425 1.00 37.19 223 ALA A O 1
ATOM 1685 N N . THR A 1 224 ? -54.917 1.443 116.286 1.00 38.31 224 THR A N 1
ATOM 1686 C CA . THR A 1 224 ? -54.378 0.848 117.528 1.00 38.31 224 THR A CA 1
ATOM 1687 C C . THR A 1 224 ? -53.344 -0.249 117.168 1.00 38.31 224 THR A C 1
ATOM 1689 O O . THR A 1 224 ? -53.330 -0.714 116.033 1.00 38.31 224 THR A O 1
ATOM 1692 N N . ALA A 1 225 ? -52.499 -0.601 118.147 1.00 37.28 225 ALA A N 1
ATOM 1693 C CA . ALA A 1 225 ? -51.521 -1.701 118.290 1.00 37.28 225 ALA A CA 1
ATOM 1694 C C . ALA A 1 225 ? -51.858 -3.033 117.559 1.00 37.28 225 ALA A C 1
ATOM 1696 O O . ALA A 1 225 ? -53.011 -3.280 117.244 1.00 37.28 225 ALA A O 1
ATOM 1697 N N . GLU A 1 226 ? -50.966 -3.983 117.260 1.00 38.22 226 GLU A N 1
ATOM 1698 C CA . GLU A 1 226 ? -49.728 -4.476 117.885 1.00 38.22 226 GLU A CA 1
ATOM 1699 C C . GLU A 1 226 ? -49.115 -5.530 116.917 1.00 38.22 226 GLU A C 1
ATOM 1701 O O . GLU A 1 226 ? -49.859 -6.089 116.104 1.00 38.22 226 GLU A O 1
ATOM 1706 N N . PRO A 1 227 ? -47.801 -5.831 116.948 1.00 51.66 227 PRO A N 1
ATOM 1707 C CA . PRO A 1 227 ? -47.177 -6.801 116.049 1.00 51.66 227 PRO A CA 1
ATOM 1708 C C . PRO A 1 227 ? -47.124 -8.209 116.662 1.00 51.66 227 PRO A C 1
ATOM 1710 O O . PRO A 1 227 ? -46.866 -8.366 117.851 1.00 51.66 227 PRO A O 1
ATOM 1713 N N . ALA A 1 228 ? -47.260 -9.250 115.837 1.00 42.00 228 ALA A N 1
ATOM 1714 C CA . ALA A 1 228 ? -46.887 -10.608 116.224 1.00 42.00 228 ALA A CA 1
ATOM 1715 C C . ALA A 1 228 ? -46.260 -11.359 115.044 1.00 42.00 228 ALA A C 1
ATOM 1717 O O . ALA A 1 228 ? -46.833 -11.482 113.963 1.00 42.00 228 ALA A O 1
ATOM 1718 N N . ALA A 1 229 ? -45.039 -11.820 115.291 1.00 43.41 229 ALA A N 1
ATOM 1719 C CA . ALA A 1 229 ? -44.236 -12.680 114.444 1.00 43.41 229 ALA A CA 1
ATOM 1720 C C . ALA A 1 229 ? -44.841 -14.085 114.306 1.00 43.41 229 ALA A C 1
ATOM 1722 O O . ALA A 1 229 ? -45.560 -14.525 115.198 1.00 43.41 229 ALA A O 1
ATOM 1723 N N . THR A 1 230 ? -44.475 -14.805 113.240 1.00 47.53 230 THR A N 1
ATOM 1724 C CA . THR A 1 230 ? -43.883 -16.170 113.244 1.00 4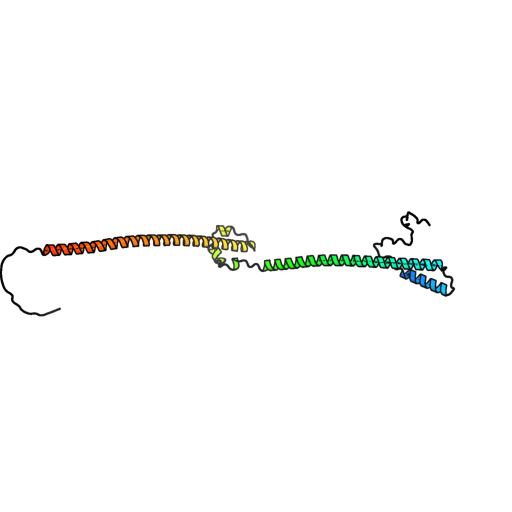7.53 230 THR A CA 1
ATOM 1725 C C . THR A 1 230 ? -43.908 -16.727 111.807 1.00 47.53 230 THR A C 1
ATOM 1727 O O . THR A 1 230 ? -44.948 -16.742 111.166 1.00 47.53 230 THR A O 1
ATOM 1730 N N . THR A 1 231 ? -42.754 -16.876 111.148 1.00 50.69 231 THR A N 1
ATOM 1731 C CA . THR A 1 231 ? -41.887 -18.081 111.037 1.00 50.69 231 THR A CA 1
ATOM 1732 C C . THR A 1 231 ? -42.201 -18.893 109.759 1.00 50.69 231 THR A C 1
ATOM 1734 O O . THR A 1 231 ? -43.368 -18.990 109.393 1.00 50.69 231 THR A O 1
ATOM 1737 N N . PRO A 1 232 ? -41.191 -19.427 109.034 1.00 57.25 232 PRO A N 1
ATOM 1738 C CA . PRO A 1 232 ? -41.344 -19.835 107.639 1.00 57.25 232 PRO A CA 1
ATOM 1739 C C . PRO A 1 232 ? -41.421 -21.356 107.401 1.00 57.25 232 PRO A C 1
ATOM 1741 O O . PRO A 1 232 ? -41.038 -22.152 108.255 1.00 57.25 232 PRO A O 1
ATOM 1744 N N . ALA A 1 233 ? -41.758 -21.667 106.137 1.00 45.62 233 ALA A N 1
A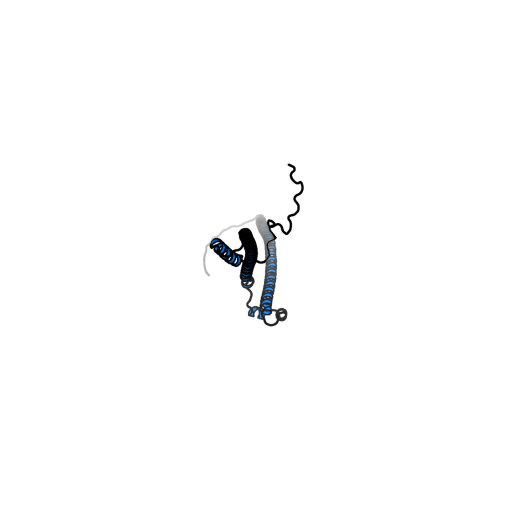TOM 1745 C CA . ALA A 1 233 ? -41.456 -22.873 105.345 1.00 45.62 233 ALA A CA 1
ATOM 1746 C C . ALA A 1 233 ? -42.307 -24.140 105.587 1.00 45.62 233 ALA A C 1
ATOM 1748 O O . ALA A 1 233 ? -42.842 -24.323 106.676 1.00 45.62 233 ALA A O 1
ATOM 1749 N N . PRO A 1 234 ? -42.311 -25.113 104.648 1.00 56.19 234 PRO A N 1
ATOM 1750 C CA . PRO A 1 234 ? -42.177 -25.067 103.176 1.00 56.19 234 PRO A CA 1
ATOM 1751 C C . PRO A 1 234 ? -43.344 -25.840 102.500 1.00 56.19 234 PRO A C 1
ATOM 1753 O O . PRO A 1 234 ? -44.268 -26.254 103.194 1.00 56.19 234 PRO A O 1
ATOM 1756 N N . THR A 1 235 ? -43.294 -26.083 101.176 1.00 43.38 235 THR A N 1
ATOM 1757 C CA . THR A 1 235 ? -43.539 -27.398 100.502 1.00 43.38 235 THR A CA 1
ATOM 1758 C C . THR A 1 235 ? -44.173 -27.254 99.100 1.00 43.38 235 THR A C 1
ATOM 1760 O O . THR A 1 235 ? -45.323 -26.851 99.007 1.00 43.38 235 THR A O 1
ATOM 1763 N N . GLN A 1 236 ? -43.410 -27.678 98.072 1.00 45.69 236 GLN A N 1
ATOM 1764 C CA . GLN A 1 236 ? -43.794 -28.274 96.761 1.00 45.69 236 GLN A CA 1
ATOM 1765 C C . GLN A 1 236 ? -44.616 -27.405 95.776 1.00 45.69 236 GLN A C 1
ATOM 1767 O O . GLN A 1 236 ? -45.509 -26.678 96.180 1.00 45.69 236 GLN A O 1
ATOM 1772 N N . ALA A 1 237 ? -44.382 -27.405 94.460 1.00 44.31 237 ALA A N 1
ATOM 1773 C CA . ALA A 1 237 ? -43.665 -28.297 93.543 1.00 44.31 237 ALA A CA 1
ATOM 1774 C C . ALA A 1 237 ? -43.066 -27.486 92.376 1.00 44.31 237 ALA A C 1
ATOM 1776 O O . ALA A 1 237 ? -43.536 -26.345 92.159 1.00 44.31 237 ALA A O 1
#

Foldseek 3Di:
DDDDPDDDDDDPPRPPDPPDADPDQDDQLVVLVVVLVVLVVCVVVVHPHDDPVVSVVSVVVSVVSVVSNVVNVVVVVVVVVVVVVVVVVVVVVVVVVVVVVVVVVVVVVPDDPVLVVDPFDDLVVCVVPDDPVLVVPADPDDPSNVVSSSVSRVVVVVVVVVVVVVVVVVVVVVVVVVVVVVVVVVVVVVVVVVVVVVVVVVVVVVVVVVVVVVPDDDDDDDDDDDDDDDDDDDDDD

Sequence (237 aa):
MSLPTHIGDPSPHDPLVLLPLPAKLPPSPLPQLHDLSAQLTAHLGNEPAPDLPVLTAQMRSTTRASQVLLNAARAGATDARAGLDEADVALRTVMYELERVREEMAQCLSYEPMYESLDIPDEEAFLASADAEVLASLPADGEPRAQALIIARLEAELAAITEREATVAALIAERDGVVRTRKALHTSYDKVDKILDDYVKTTAAMAYKTKEVAKVPQPKAPATAEPAATTPAPTQA

InterPro domains:
  IPR019163 THO complex, subunit 5 [PF09766] (59-204)

Organism: NCBI:txid143232

Secondary structure (DSSP, 8-state):
-PPPS-PPPPPTT-TT--PPPPSSPPPPSHHHHHHHHHHHHHHHTTSS---HHHHHHHHHHHHHHHHHHHHHHHHHHHHHHHHHHHHHHHHHHHHHHHHHHHHHHHHHHT---GGGGS-PPPHHHHHHHS-HHHHHSSPSSSHHHHHHHHHHHHHHHHHHHHHHHHHHHHHHHHHHHHHHHHHHHHHHHHHHHHHHHHHHHHHHHHHHHHHHHTTSPPP------------------

Radius of gyration: 64.79 Å; chains: 1; bounding box: 117×76×181 Å